Protein AF-A0A3S0BJM4-F1 (afdb_monomer_lite)

Sequence (275 aa):
MPDLSSIPVPQYAPNQPYHWEYDNLPLKALADRDEVINGEVDNQTKILVDAAGTQGTLANRLNQSIDEDGNLKSSSIDESLHNIAEHEDGTKNLTLDELEYYNDTLGYTVSNPVSFVRMIEEERSKLALISDEATNLKIQVNIPSQIVLFENETIELVDSDSIAWEVSAPNMVSAVLKVSTDFAHRHYYDLEPVTSDNENYTVNSLATPFIEGSLRVYINGIRISEEYSVYYPSNPISTWSLNKFTPDHENGAFVLDAALSEDDIIRIDFDVSLT

Secondary structure (DSSP, 8-state):
---GGGSPPP---TTSSS-HHHHTHHHHHHHHHHHHHHHHHHHHHHHHHHHT-TT-SHHHHHHHHB-TTSSBPHHHH------GGG----EEPPPHHHHHHIIIII----PSSEE-----HHHHHHHHHHHHHTT----EEEETTEEEE-SS--------SSEEEEEEETTEEEEEESS-GGG-EEEEEEE--EESSSSEEESSTT-----TT--EEEETTEEPPSSS-EEEEPSSTT-EEEE-EEEETTTTEEEESSPPPTT--EEEEEEEE--

Foldseek 3Di:
DPQPVVPDQDFDDPPDPDPRVVVCPVSVVVVVVSVVVVVVVVVVVVVVVVVCPPQHDPVSVCPCQADPVGHGDCVNVDPPPVPLVVQQVDWAFDDPVVQCCCCPVVVDRADPRGGDRDDDPVRVVVVVVCVVVVPFDWDWDDDPPDIDTDGPDDDDDDADPFWDWDDPDPPDIDTDTPDDLQVPKDKDWFQAWDDDFQFKTASHPQSAAFDPPFKWKAKQNRTAEQPAWDWDQAPVRPDIDTWHKHDDRVRRIIGIPDGHDPRIGMTMMTIHRPD

pLDDT: mean 82.09, std 14.17, range [44.81, 98.62]

Structure (mmCIF, N/CA/C/O backbone):
data_AF-A0A3S0BJM4-F1
#
_entry.id   AF-A0A3S0BJM4-F1
#
loop_
_atom_site.group_PDB
_atom_site.id
_atom_site.type_symbol
_atom_site.label_atom_id
_atom_site.label_alt_id
_atom_site.label_comp_id
_atom_site.label_asym_id
_atom_site.label_entity_id
_atom_site.label_seq_id
_atom_site.pdbx_PDB_ins_code
_atom_site.Cartn_x
_atom_site.Cartn_y
_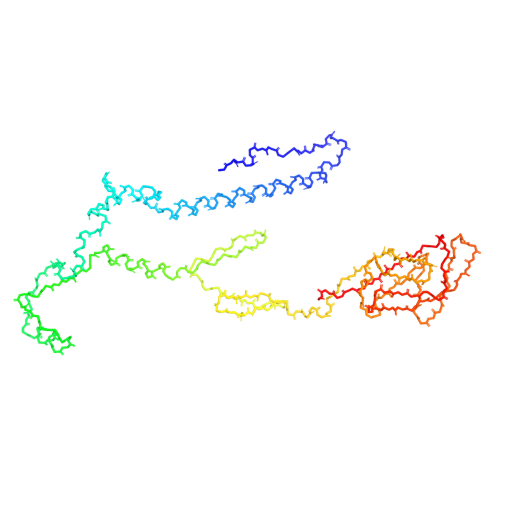atom_site.Cartn_z
_atom_site.occupancy
_atom_site.B_iso_or_equiv
_atom_site.auth_seq_id
_atom_site.auth_comp_id
_atom_site.auth_asym_id
_atom_site.auth_atom_id
_atom_site.pdbx_PDB_model_num
ATOM 1 N N . MET A 1 1 ? 4.869 17.139 30.058 1.00 56.75 1 MET A N 1
ATOM 2 C CA . MET A 1 1 ? 5.966 17.011 29.070 1.00 56.75 1 MET A CA 1
ATOM 3 C C . MET A 1 1 ? 6.454 18.407 28.691 1.00 56.75 1 MET A C 1
ATOM 5 O O . MET A 1 1 ? 5.769 19.358 29.056 1.00 56.75 1 MET A O 1
ATOM 9 N N . PRO A 1 2 ? 7.613 18.567 28.031 1.00 66.06 2 PRO A N 1
ATOM 10 C CA . PRO A 1 2 ? 7.973 19.836 27.408 1.00 66.06 2 PRO A CA 1
ATOM 11 C C . PRO A 1 2 ? 6.989 20.127 26.272 1.00 66.06 2 PRO A C 1
ATOM 13 O O . PRO A 1 2 ? 6.746 19.250 25.449 1.00 66.06 2 PRO A O 1
ATOM 16 N N . ASP A 1 3 ? 6.434 21.332 26.240 1.00 75.69 3 ASP A N 1
ATOM 17 C CA . ASP A 1 3 ? 5.621 21.805 25.123 1.00 75.69 3 ASP A CA 1
ATOM 18 C C . ASP A 1 3 ? 6.525 21.991 23.898 1.00 75.69 3 ASP A C 1
ATOM 20 O O . ASP A 1 3 ? 7.325 22.929 23.847 1.00 75.69 3 ASP A O 1
ATOM 24 N N . LEU A 1 4 ? 6.437 21.083 22.923 1.00 74.00 4 LEU A N 1
ATOM 25 C CA . LEU A 1 4 ? 7.272 21.160 21.723 1.00 74.00 4 LEU A CA 1
ATOM 26 C C . LEU A 1 4 ? 6.909 22.368 20.848 1.00 74.00 4 LEU A C 1
ATOM 28 O O . LEU A 1 4 ? 7.778 22.873 20.142 1.00 74.00 4 LEU A O 1
ATOM 32 N N . SER A 1 5 ? 5.684 22.902 20.962 1.00 78.69 5 SER A N 1
ATOM 33 C CA . SER A 1 5 ? 5.268 24.111 20.236 1.00 78.69 5 SER A CA 1
ATOM 34 C C . SER A 1 5 ? 5.973 25.378 20.738 1.00 78.69 5 SER A C 1
ATOM 36 O O . SER A 1 5 ? 6.083 26.368 20.013 1.00 78.69 5 SER A O 1
ATOM 38 N N . SER A 1 6 ? 6.538 25.330 21.951 1.00 80.00 6 SER A N 1
ATOM 39 C CA . SER A 1 6 ? 7.354 26.416 22.506 1.00 80.00 6 SER A CA 1
ATOM 40 C C . SER A 1 6 ? 8.713 26.580 21.811 1.00 80.00 6 SER A C 1
ATOM 42 O O . SER A 1 6 ? 9.375 27.607 21.991 1.00 80.00 6 SER A O 1
ATOM 44 N N . ILE A 1 7 ? 9.136 25.596 21.009 1.00 78.31 7 ILE A N 1
ATOM 45 C CA . ILE A 1 7 ? 10.366 25.644 20.219 1.00 78.31 7 ILE A CA 1
ATOM 46 C C . ILE A 1 7 ? 9.979 25.984 18.771 1.00 78.31 7 ILE A C 1
ATOM 48 O O . ILE A 1 7 ? 9.524 25.109 18.038 1.00 78.31 7 ILE A O 1
ATOM 52 N N . PRO A 1 8 ? 10.146 27.241 18.320 1.00 80.69 8 PRO A N 1
ATOM 53 C CA . PRO A 1 8 ? 9.716 27.629 16.984 1.00 80.69 8 PRO A CA 1
ATOM 54 C C . PRO A 1 8 ? 10.550 26.921 15.912 1.00 80.69 8 PRO A C 1
ATOM 56 O O . PRO A 1 8 ? 11.783 26.977 15.933 1.00 80.69 8 PRO A O 1
ATOM 59 N N . VAL A 1 9 ? 9.878 26.305 14.936 1.00 85.50 9 VAL A N 1
ATOM 60 C CA . VAL A 1 9 ? 10.536 25.738 13.753 1.00 85.50 9 VAL A CA 1
ATOM 61 C C . VAL A 1 9 ? 11.056 26.891 12.882 1.00 85.50 9 VAL A C 1
ATOM 63 O O . VAL A 1 9 ? 10.260 27.737 12.462 1.00 85.50 9 VAL A O 1
ATOM 66 N N . PRO A 1 10 ? 12.370 26.972 12.597 1.00 84.31 10 PRO A N 1
ATOM 67 C CA . PRO A 1 10 ? 12.916 28.023 11.747 1.00 84.31 10 PRO A CA 1
ATOM 68 C C . PRO A 1 10 ? 12.307 27.929 10.348 1.00 84.31 10 PRO A C 1
ATOM 70 O O . PRO A 1 10 ? 12.391 26.874 9.730 1.00 84.31 10 PRO A O 1
ATOM 73 N N . GLN A 1 11 ? 11.723 29.018 9.847 1.00 88.31 11 GLN A N 1
ATOM 74 C CA . GLN A 1 11 ? 11.169 29.082 8.494 1.00 88.31 11 GLN A CA 1
ATOM 75 C C . GLN A 1 11 ? 11.946 30.063 7.625 1.00 88.31 11 GLN A C 1
ATOM 77 O O . GLN A 1 11 ? 12.411 31.109 8.088 1.00 88.31 11 GLN A O 1
ATOM 82 N N . TYR A 1 12 ? 12.049 29.732 6.342 1.00 90.31 12 TYR A N 1
ATOM 83 C CA . TYR A 1 12 ? 12.577 30.639 5.344 1.00 90.31 12 TYR A CA 1
ATOM 84 C C . TYR A 1 12 ? 11.597 31.788 5.069 1.00 90.31 12 TYR A C 1
ATOM 86 O O . TYR A 1 12 ? 10.382 31.588 5.032 1.00 90.31 12 TYR A O 1
ATOM 94 N N . ALA A 1 13 ? 12.132 32.989 4.865 1.00 89.50 13 ALA A N 1
ATOM 95 C CA . ALA A 1 13 ? 11.391 34.217 4.605 1.00 89.50 13 ALA A CA 1
ATOM 96 C C . ALA A 1 13 ? 11.415 34.592 3.109 1.00 89.50 13 ALA A C 1
ATOM 98 O O . ALA A 1 13 ? 12.366 34.240 2.408 1.00 89.50 13 ALA A O 1
ATOM 99 N N . PRO A 1 14 ? 10.440 35.382 2.613 1.00 89.06 14 PRO A N 1
ATOM 100 C CA . PRO A 1 14 ? 10.336 35.711 1.187 1.00 89.06 14 PRO A CA 1
ATOM 101 C C . PRO A 1 14 ? 11.538 36.446 0.577 1.00 89.06 14 PRO A C 1
ATOM 103 O O . PRO A 1 14 ? 11.689 36.476 -0.638 1.00 89.06 14 PRO A O 1
ATOM 106 N N . ASN A 1 15 ? 12.377 37.074 1.403 1.00 87.44 15 ASN A N 1
ATOM 107 C CA . ASN A 1 15 ? 13.562 37.821 0.977 1.00 87.44 15 ASN A CA 1
ATOM 108 C C . ASN A 1 15 ? 14.855 36.985 0.967 1.00 87.44 15 ASN A C 1
ATOM 110 O O . ASN A 1 15 ? 15.933 37.537 0.740 1.00 87.44 15 ASN A O 1
ATOM 114 N N . GLN A 1 16 ? 14.777 35.687 1.256 1.00 85.56 16 GLN A N 1
ATOM 115 C CA . GLN A 1 16 ? 15.924 34.784 1.234 1.00 85.56 16 GLN A CA 1
ATOM 116 C C . GLN A 1 16 ? 16.153 34.215 -0.180 1.00 85.56 16 GLN A C 1
ATOM 118 O O . GLN A 1 16 ? 15.226 34.181 -0.983 1.00 85.56 16 GLN A O 1
ATOM 123 N N . PRO A 1 17 ? 17.390 33.799 -0.522 1.00 73.44 17 PRO A N 1
ATOM 124 C CA . PRO A 1 17 ? 17.761 33.420 -1.894 1.00 73.44 17 PRO A CA 1
ATOM 125 C C . PRO A 1 17 ? 17.145 32.097 -2.383 1.00 73.44 17 PRO A C 1
ATOM 127 O O . PRO A 1 17 ? 17.250 31.783 -3.566 1.00 73.44 17 PRO A O 1
ATOM 130 N N . TYR A 1 18 ? 16.536 31.329 -1.481 1.00 78.81 18 TYR A N 1
ATOM 131 C CA . TYR A 1 18 ? 15.873 30.053 -1.744 1.00 78.81 18 TYR A CA 1
ATOM 132 C C . TYR A 1 18 ? 14.350 30.246 -1.876 1.00 78.81 18 TYR A C 1
ATOM 134 O O . TYR A 1 18 ? 13.807 31.259 -1.426 1.00 78.81 18 TYR A O 1
ATOM 142 N N . HIS A 1 19 ? 13.643 29.301 -2.503 1.00 85.50 19 HIS A N 1
ATOM 143 C CA . HIS A 1 19 ? 12.200 29.411 -2.711 1.00 85.50 19 HIS A CA 1
ATOM 144 C C . HIS A 1 19 ? 11.444 29.050 -1.426 1.00 85.50 19 HIS A C 1
ATOM 146 O O . HIS A 1 19 ? 10.978 27.925 -1.238 1.00 85.50 19 HIS A O 1
ATOM 152 N N . TRP A 1 20 ? 11.264 30.057 -0.570 1.00 84.00 20 TRP A N 1
ATOM 153 C CA . TRP A 1 20 ? 10.732 29.937 0.790 1.00 84.00 20 TRP A CA 1
ATOM 154 C C . TRP A 1 20 ? 9.478 29.054 0.936 1.00 84.00 20 TRP A C 1
ATOM 156 O O . TRP A 1 20 ? 9.344 28.386 1.950 1.00 84.00 20 TRP A O 1
ATOM 166 N N . GLU A 1 21 ? 8.559 28.993 -0.034 1.00 81.25 21 GLU A N 1
ATOM 167 C CA . GLU A 1 21 ? 7.391 28.099 0.066 1.00 81.25 21 GLU A CA 1
ATOM 168 C C . GLU A 1 21 ? 7.745 26.609 -0.035 1.00 81.25 21 GLU A C 1
ATOM 170 O O . GLU A 1 21 ? 7.321 25.836 0.826 1.00 81.25 21 GLU A O 1
ATOM 175 N N . TYR A 1 22 ? 8.517 26.213 -1.054 1.00 81.94 22 TYR A N 1
ATOM 176 C CA . TYR A 1 22 ? 8.892 24.817 -1.300 1.00 81.94 22 TYR A CA 1
ATOM 177 C C . TYR A 1 22 ? 9.901 24.333 -0.268 1.00 81.94 22 TYR A C 1
ATOM 179 O O . TYR A 1 22 ? 9.755 23.243 0.280 1.00 81.94 22 TYR A O 1
ATOM 187 N N . ASP A 1 23 ? 10.875 25.178 0.059 1.00 79.50 23 ASP A N 1
ATOM 188 C CA . ASP A 1 23 ? 11.929 24.827 1.006 1.00 79.50 23 ASP A CA 1
ATOM 189 C C . ASP A 1 23 ? 11.400 24.732 2.446 1.00 79.50 23 ASP A C 1
ATOM 191 O O . ASP A 1 23 ? 11.966 24.020 3.274 1.00 79.50 23 ASP A O 1
ATOM 195 N N . ASN A 1 24 ? 10.268 25.383 2.746 1.00 89.44 24 ASN A N 1
ATOM 196 C CA . ASN A 1 24 ? 9.568 25.226 4.020 1.00 89.44 24 ASN A CA 1
ATOM 197 C C . ASN A 1 24 ? 8.636 24.007 4.075 1.00 89.44 24 ASN A C 1
ATOM 199 O O . ASN A 1 24 ? 8.128 23.729 5.158 1.00 89.44 24 ASN A O 1
ATOM 203 N N . LEU A 1 25 ? 8.377 23.272 2.985 1.00 81.75 25 LEU A N 1
ATOM 204 C CA . LEU A 1 25 ? 7.465 22.114 3.031 1.00 81.75 25 LEU A CA 1
ATOM 205 C C . LEU A 1 25 ? 7.893 21.058 4.068 1.00 81.75 25 LEU A C 1
ATOM 207 O O . LEU A 1 25 ? 7.050 20.673 4.880 1.00 81.75 25 LEU A O 1
ATOM 211 N N . PRO A 1 26 ? 9.175 20.635 4.139 1.00 85.00 26 PRO A N 1
ATOM 212 C CA . PRO A 1 26 ? 9.612 19.694 5.172 1.00 85.00 26 PRO A CA 1
ATOM 213 C C . PRO A 1 26 ? 9.493 20.272 6.588 1.00 85.00 26 PRO A C 1
ATOM 215 O O . PRO A 1 26 ? 9.183 19.551 7.531 1.00 85.00 26 PRO A O 1
ATOM 218 N N . LEU A 1 27 ? 9.716 21.580 6.743 1.00 88.06 27 LEU A N 1
ATOM 219 C CA . LEU A 1 27 ? 9.658 22.278 8.029 1.00 88.06 27 LEU A CA 1
ATOM 220 C C . LEU A 1 27 ? 8.216 22.427 8.531 1.00 88.06 27 LEU A C 1
ATOM 222 O O . LEU A 1 27 ? 7.958 22.259 9.719 1.00 88.06 27 LEU A O 1
ATOM 226 N N . LYS A 1 28 ? 7.266 22.678 7.625 1.00 86.81 28 LYS A N 1
ATOM 227 C CA . LYS A 1 28 ? 5.829 22.667 7.923 1.00 86.81 28 LYS A CA 1
ATOM 228 C C . LYS A 1 28 ? 5.365 21.274 8.337 1.00 86.81 28 LYS A C 1
ATOM 230 O O . LYS A 1 28 ? 4.726 21.148 9.368 1.00 86.81 28 LYS A O 1
ATOM 235 N N . ALA A 1 29 ? 5.798 20.231 7.627 1.00 83.00 29 ALA A N 1
ATOM 236 C CA . ALA A 1 29 ? 5.476 18.853 7.999 1.00 83.00 29 ALA A CA 1
ATOM 237 C C . ALA A 1 29 ? 5.988 18.473 9.404 1.00 83.00 29 ALA A C 1
ATOM 239 O O . ALA A 1 29 ? 5.342 17.702 10.111 1.00 83.00 29 ALA A O 1
ATOM 240 N N . LEU A 1 30 ? 7.137 19.013 9.830 1.00 85.00 30 LEU A N 1
ATOM 241 C CA . LEU A 1 30 ? 7.623 18.841 11.203 1.00 85.00 30 LEU A CA 1
ATOM 242 C C . LEU A 1 30 ? 6.752 19.583 12.223 1.00 85.00 30 LEU A C 1
ATOM 244 O O . LEU A 1 30 ? 6.428 19.000 13.252 1.00 85.00 30 LEU A O 1
ATOM 248 N N . ALA A 1 31 ? 6.344 20.820 11.926 1.00 87.25 31 ALA A N 1
ATOM 249 C CA . ALA A 1 31 ? 5.449 21.584 12.794 1.00 87.25 31 ALA A CA 1
ATOM 250 C C . ALA A 1 31 ? 4.091 20.880 12.978 1.00 87.25 31 ALA A C 1
ATOM 252 O O . ALA A 1 31 ? 3.643 20.712 14.110 1.00 87.25 31 ALA A O 1
ATOM 253 N N . ASP A 1 32 ? 3.497 20.388 11.887 1.00 84.00 32 ASP A N 1
ATOM 254 C CA . ASP A 1 32 ? 2.228 19.650 11.918 1.00 84.00 32 ASP A CA 1
ATOM 255 C C . ASP A 1 32 ? 2.358 18.357 12.744 1.00 84.00 32 ASP A C 1
ATOM 257 O O . ASP A 1 32 ? 1.485 18.007 13.539 1.00 84.00 32 ASP A O 1
ATOM 261 N N . ARG A 1 33 ? 3.485 17.643 12.608 1.00 84.69 33 ARG A N 1
ATOM 262 C CA . ARG A 1 33 ? 3.766 16.440 13.405 1.00 84.69 33 ARG A CA 1
ATOM 263 C C . ARG A 1 33 ? 3.861 16.757 14.897 1.00 84.69 33 ARG A C 1
ATOM 265 O O . ARG A 1 33 ? 3.363 15.982 15.713 1.00 84.69 33 ARG A O 1
ATOM 272 N N . ASP A 1 34 ? 4.521 17.851 15.258 1.00 86.69 34 ASP A N 1
ATOM 273 C CA . ASP A 1 34 ? 4.697 18.232 16.657 1.00 86.69 34 ASP A CA 1
ATOM 274 C C . ASP A 1 34 ? 3.352 18.639 17.298 1.00 86.69 34 ASP A C 1
ATOM 276 O O . ASP A 1 34 ? 3.115 18.314 18.462 1.00 86.69 34 ASP A O 1
ATOM 280 N N . GLU A 1 35 ? 2.428 19.241 16.536 1.00 87.19 35 GLU A N 1
ATOM 281 C CA . GLU A 1 35 ? 1.046 19.501 16.977 1.00 87.19 35 GLU A CA 1
ATOM 282 C C . GLU A 1 35 ? 0.289 18.201 17.291 1.00 87.19 35 GLU A C 1
ATOM 284 O O . GLU A 1 35 ? -0.289 18.068 18.372 1.00 87.19 35 GLU A O 1
ATOM 289 N N . VAL A 1 36 ? 0.361 17.207 16.398 1.00 83.50 36 VAL A N 1
ATOM 290 C CA . VAL A 1 36 ? -0.265 15.889 16.610 1.00 83.50 36 VAL A CA 1
ATOM 291 C C . VAL A 1 36 ? 0.307 15.195 17.848 1.00 83.50 36 VAL A C 1
ATOM 293 O O . VAL A 1 36 ? -0.445 14.655 18.658 1.00 83.50 36 VAL A O 1
ATOM 296 N N . ILE A 1 37 ? 1.632 15.228 18.028 1.00 84.56 37 ILE A N 1
ATOM 297 C CA . ILE A 1 37 ? 2.290 14.617 19.192 1.00 84.56 37 ILE A CA 1
ATOM 298 C C . ILE A 1 37 ? 1.825 15.282 20.490 1.00 84.56 37 ILE A C 1
ATOM 300 O O . ILE A 1 37 ? 1.476 14.577 21.437 1.00 84.56 37 ILE A O 1
ATOM 304 N N . ASN A 1 38 ? 1.803 16.617 20.544 1.00 86.31 38 ASN A N 1
ATOM 305 C CA . ASN A 1 38 ? 1.351 17.333 21.736 1.00 86.31 38 ASN A CA 1
ATOM 306 C C . ASN A 1 38 ? -0.120 17.013 22.049 1.00 86.31 38 ASN A C 1
ATOM 308 O O . ASN A 1 38 ? -0.439 16.707 23.196 1.00 86.31 38 ASN A O 1
ATOM 312 N N . GLY A 1 39 ? -0.990 16.983 21.033 1.00 87.00 39 GLY A N 1
ATOM 313 C CA . GLY A 1 39 ? -2.402 16.633 21.201 1.00 87.00 39 GLY A CA 1
ATOM 314 C C . GLY A 1 39 ? -2.617 15.221 21.757 1.00 87.00 39 GLY A C 1
ATOM 315 O O . GLY A 1 39 ? -3.406 15.030 22.683 1.00 87.00 39 GLY A O 1
ATOM 316 N N . GLU A 1 40 ? -1.879 14.228 21.254 1.00 85.31 40 GLU A N 1
ATOM 317 C CA . GLU A 1 40 ? -1.959 12.853 21.765 1.00 85.31 40 GLU A CA 1
ATOM 318 C C . GLU A 1 40 ? -1.433 12.725 23.198 1.00 85.31 40 GLU A C 1
ATOM 320 O O . GLU A 1 40 ? -2.020 12.022 24.022 1.00 85.31 40 GLU A O 1
ATOM 325 N N . VAL A 1 41 ? -0.355 13.432 23.538 1.00 86.94 41 VAL A N 1
ATOM 326 C CA . VAL A 1 41 ? 0.186 13.440 24.904 1.00 86.94 41 VAL A CA 1
ATOM 327 C C . VAL A 1 41 ? -0.785 14.097 25.885 1.00 86.94 41 VAL A C 1
ATOM 329 O O . VAL A 1 41 ? -0.959 13.594 26.999 1.00 86.94 41 VAL A O 1
ATOM 332 N N . ASP A 1 42 ? -1.440 15.187 25.494 1.00 87.12 42 ASP A N 1
ATOM 333 C CA . ASP A 1 42 ? -2.451 15.849 26.320 1.00 87.12 42 ASP A CA 1
ATOM 334 C C . ASP A 1 42 ? -3.672 14.946 26.529 1.00 87.12 42 ASP A C 1
ATOM 336 O O . ASP A 1 42 ? -4.151 14.799 27.659 1.00 87.12 42 ASP A O 1
ATOM 340 N N . ASN A 1 43 ? -4.114 14.250 25.479 1.00 83.38 43 ASN A N 1
ATOM 341 C CA . ASN A 1 43 ? -5.171 13.245 25.574 1.00 83.38 43 ASN A CA 1
ATOM 342 C C . ASN A 1 43 ? -4.786 12.104 26.522 1.00 83.38 43 ASN A C 1
ATOM 344 O O . ASN A 1 43 ? -5.559 11.761 27.417 1.00 83.38 43 ASN A O 1
ATOM 348 N N . GLN A 1 44 ? -3.581 11.545 26.389 1.00 85.06 44 GLN A N 1
ATOM 349 C CA . GLN A 1 44 ? -3.083 10.508 27.296 1.00 85.06 44 GLN A CA 1
ATOM 350 C C . GLN A 1 44 ? -2.978 11.013 28.735 1.00 85.06 44 GLN A C 1
ATOM 352 O O . GLN A 1 44 ? -3.349 10.302 29.665 1.00 85.06 44 GLN A O 1
ATOM 357 N N . THR A 1 45 ? -2.524 12.250 28.932 1.00 86.62 45 THR A N 1
ATOM 358 C CA . THR A 1 45 ? -2.459 12.876 30.256 1.00 86.62 45 THR A CA 1
ATOM 359 C C . THR A 1 45 ? -3.849 12.971 30.869 1.00 86.62 45 THR A C 1
ATOM 361 O O . THR A 1 45 ? -4.032 12.584 32.021 1.00 86.62 45 THR A O 1
ATOM 364 N N . LYS A 1 46 ? -4.843 13.418 30.098 1.00 83.69 46 LYS A N 1
ATOM 365 C CA . LYS A 1 46 ? -6.233 13.484 30.546 1.00 83.69 46 LYS A CA 1
ATOM 366 C C . LYS A 1 46 ? -6.783 12.101 30.890 1.00 83.69 46 LYS A C 1
ATOM 368 O O . LYS A 1 46 ? -7.320 11.934 31.975 1.00 83.69 46 LYS A O 1
ATOM 373 N N . ILE A 1 47 ? -6.573 11.102 30.031 1.00 78.62 47 ILE A N 1
ATOM 374 C CA . ILE A 1 47 ? -6.989 9.715 30.292 1.00 78.62 47 ILE A CA 1
ATOM 375 C C . ILE A 1 47 ? -6.358 9.194 31.586 1.00 78.62 47 ILE A C 1
ATOM 377 O O . ILE A 1 47 ? -7.046 8.576 32.390 1.00 78.62 47 ILE A O 1
ATOM 381 N N . LEU A 1 48 ? -5.069 9.452 31.819 1.00 81.06 48 LEU A N 1
ATOM 382 C CA . LEU A 1 48 ? -4.382 9.025 33.040 1.00 81.06 48 LEU A CA 1
ATOM 383 C C . LEU A 1 48 ? -4.900 9.751 34.290 1.00 81.06 48 LEU A C 1
ATOM 385 O O . LEU A 1 48 ? -5.010 9.130 35.347 1.00 81.06 48 LEU A O 1
ATOM 389 N N . VAL A 1 49 ? -5.227 11.041 34.181 1.00 79.25 49 VAL A N 1
ATOM 390 C CA . VAL A 1 49 ? -5.838 11.823 35.268 1.00 79.25 49 VAL A CA 1
ATOM 391 C C . VAL A 1 49 ? -7.248 11.316 35.574 1.00 79.25 49 VAL A C 1
ATOM 393 O O . VAL A 1 49 ? -7.560 11.069 36.736 1.00 79.25 49 VAL A O 1
ATOM 396 N N . ASP A 1 50 ? -8.066 11.092 34.549 1.00 74.50 50 ASP A N 1
ATOM 397 C CA . ASP A 1 50 ? -9.433 10.590 34.689 1.00 74.50 50 ASP A CA 1
ATOM 398 C C . ASP A 1 50 ? -9.434 9.152 35.245 1.00 74.50 50 ASP A C 1
ATOM 400 O O . ASP A 1 50 ? -10.203 8.826 36.151 1.00 74.50 50 ASP A O 1
ATOM 404 N N . ALA A 1 51 ? -8.509 8.300 34.785 1.00 70.00 51 ALA A N 1
ATOM 405 C CA . ALA A 1 51 ? -8.351 6.923 35.256 1.00 70.00 51 ALA A CA 1
ATOM 406 C C . ALA A 1 51 ? -7.848 6.817 36.707 1.00 70.00 51 ALA A C 1
ATOM 408 O O . ALA A 1 51 ? -8.068 5.795 37.359 1.00 70.00 51 ALA A O 1
ATOM 409 N N . ALA A 1 52 ? -7.193 7.851 37.244 1.00 63.94 52 ALA A N 1
ATOM 410 C CA . ALA A 1 52 ? -6.821 7.891 38.659 1.00 63.94 52 ALA A CA 1
ATOM 411 C C . ALA A 1 52 ? -8.048 8.039 39.588 1.00 63.94 52 ALA A C 1
ATOM 413 O O . ALA A 1 52 ? -7.963 7.726 40.781 1.00 63.94 52 ALA A O 1
ATOM 414 N N . GLY A 1 53 ? -9.194 8.477 39.050 1.00 64.50 53 GLY A N 1
ATOM 415 C CA . GLY A 1 53 ? -10.420 8.725 39.804 1.00 64.50 53 GLY A CA 1
ATOM 416 C C . GLY A 1 53 ? -10.248 9.784 40.903 1.00 64.50 53 GLY A C 1
ATOM 417 O O . GLY A 1 53 ? -9.237 10.479 40.998 1.00 64.50 53 GLY A O 1
ATOM 418 N N . THR A 1 54 ? -11.227 9.895 41.804 1.00 62.69 54 THR A N 1
ATOM 419 C CA . THR A 1 54 ? -11.171 10.820 42.960 1.00 62.69 54 THR A CA 1
ATOM 420 C C . THR A 1 54 ? -10.184 10.385 44.050 1.00 62.69 54 THR A C 1
ATOM 422 O O . THR A 1 54 ? -9.884 11.149 44.965 1.00 62.69 54 THR A O 1
ATOM 425 N N . GLN A 1 55 ? -9.674 9.156 43.956 1.00 58.41 55 GLN A N 1
ATOM 426 C CA . GLN A 1 55 ? -8.795 8.524 44.941 1.00 58.41 55 GLN A CA 1
ATOM 427 C C . GLN A 1 55 ? -7.300 8.841 44.698 1.00 58.41 55 GLN A C 1
ATOM 429 O O . GLN A 1 55 ? -6.466 8.607 45.575 1.00 58.41 55 GLN A O 1
ATOM 434 N N . GLY A 1 56 ? -6.947 9.429 43.547 1.00 68.75 56 GLY A N 1
ATOM 435 C CA . GLY A 1 56 ? -5.607 9.948 43.259 1.00 68.75 56 GLY A CA 1
ATOM 436 C C . GLY A 1 56 ? -4.540 8.870 43.013 1.00 68.75 56 GLY A C 1
ATOM 437 O O . GLY A 1 56 ? -4.803 7.816 42.440 1.00 68.75 56 GLY A O 1
ATOM 438 N N . THR A 1 57 ? -3.289 9.145 43.402 1.00 69.50 57 THR A N 1
ATOM 439 C CA . THR A 1 57 ? -2.142 8.257 43.133 1.00 69.50 57 THR A CA 1
ATOM 440 C C . THR A 1 57 ? -2.227 6.937 43.910 1.00 69.50 57 THR A C 1
ATOM 442 O O . THR A 1 57 ? -2.809 6.872 44.993 1.00 69.50 57 THR A O 1
ATOM 445 N N . LEU A 1 58 ? -1.571 5.878 43.412 1.00 68.31 58 LEU A N 1
ATOM 446 C CA . LEU A 1 58 ? -1.458 4.600 44.135 1.00 68.31 58 LEU A CA 1
ATOM 447 C C . LEU A 1 58 ? -0.878 4.787 45.546 1.00 68.31 58 LEU A C 1
ATOM 449 O O . LEU A 1 58 ? -1.336 4.139 46.477 1.00 68.31 58 LEU A O 1
ATOM 453 N N . ALA A 1 59 ? 0.078 5.703 45.719 1.00 72.06 59 ALA A N 1
ATOM 454 C CA . ALA A 1 59 ? 0.641 6.031 47.026 1.00 72.06 59 ALA A CA 1
ATOM 455 C C . ALA A 1 59 ? -0.400 6.651 47.972 1.00 72.06 59 ALA A C 1
ATOM 457 O O . ALA A 1 59 ? -0.436 6.299 49.146 1.00 72.06 59 ALA A O 1
ATOM 458 N N . ASN A 1 60 ? -1.286 7.519 47.471 1.00 71.38 60 ASN A N 1
ATOM 459 C CA . ASN A 1 60 ? -2.384 8.064 48.272 1.00 71.38 60 ASN A CA 1
ATOM 460 C C . ASN A 1 60 ? -3.389 6.975 48.650 1.00 71.38 60 ASN A C 1
ATOM 462 O O . ASN A 1 60 ? -3.768 6.885 49.815 1.00 71.38 60 ASN A O 1
ATOM 466 N N . ARG A 1 61 ? -3.753 6.104 47.703 1.00 70.31 61 ARG A N 1
ATOM 467 C CA . ARG A 1 61 ? -4.622 4.944 47.959 1.00 70.31 61 ARG A CA 1
ATOM 468 C C . ARG A 1 61 ? -4.014 4.004 48.997 1.00 70.31 61 ARG A C 1
ATOM 470 O O . ARG A 1 61 ? -4.709 3.549 49.900 1.00 70.31 61 ARG A O 1
ATOM 477 N N . LEU A 1 62 ? -2.709 3.760 48.910 1.00 73.56 62 LEU A N 1
ATOM 478 C CA . LEU A 1 62 ? -1.978 2.915 49.848 1.00 73.56 62 LEU A CA 1
ATOM 479 C C . LEU A 1 62 ? -1.884 3.567 51.235 1.00 73.56 62 LEU A C 1
ATOM 481 O O . LEU A 1 62 ? -2.195 2.914 52.220 1.00 73.56 62 LEU A O 1
ATOM 485 N N . ASN A 1 63 ? -1.581 4.865 51.324 1.00 74.88 63 ASN A N 1
ATOM 486 C CA . ASN A 1 63 ? -1.559 5.615 52.590 1.00 74.88 63 ASN A CA 1
ATOM 487 C C . ASN A 1 63 ? -2.946 5.743 53.242 1.00 74.88 63 ASN A C 1
ATOM 489 O O . ASN A 1 63 ? -3.070 5.868 54.463 1.00 74.88 63 ASN A O 1
ATOM 493 N N . GLN A 1 64 ? -4.013 5.736 52.444 1.00 71.62 64 GLN A N 1
ATOM 494 C CA . GLN A 1 64 ? -5.382 5.646 52.949 1.00 71.62 64 GLN A CA 1
ATOM 495 C C . GLN A 1 64 ? -5.723 4.228 53.415 1.00 71.62 64 GLN A C 1
ATOM 497 O O . GLN A 1 64 ? -6.544 4.070 54.314 1.00 71.62 64 GLN A O 1
ATOM 502 N N . SER A 1 65 ? -5.068 3.212 52.857 1.00 73.62 65 SER A N 1
ATOM 503 C CA . SER A 1 65 ? -5.347 1.808 53.150 1.00 73.62 65 SER A CA 1
ATOM 504 C C . SER A 1 65 ? -4.451 1.207 54.224 1.00 73.62 65 SER A C 1
ATOM 506 O O . SER A 1 65 ? -4.846 0.193 54.771 1.00 73.62 65 SER A O 1
ATOM 508 N N . ILE A 1 66 ? -3.294 1.798 54.542 1.00 81.38 66 ILE A N 1
ATOM 509 C CA . ILE A 1 66 ? -2.269 1.228 55.433 1.00 81.38 66 ILE A CA 1
ATOM 510 C C . ILE A 1 66 ? -1.975 2.170 56.614 1.00 81.38 66 ILE A C 1
ATOM 512 O O . ILE A 1 66 ? -1.884 3.385 56.429 1.00 81.38 66 ILE A O 1
ATOM 516 N N . ASP A 1 67 ? -1.892 1.630 57.830 1.00 80.12 67 ASP A N 1
ATOM 517 C CA . ASP A 1 67 ? -1.515 2.350 59.051 1.00 80.12 67 ASP A CA 1
ATOM 518 C C . ASP A 1 67 ? 0.009 2.546 59.187 1.00 80.12 67 ASP A C 1
ATOM 520 O O . ASP A 1 67 ? 0.798 2.112 58.349 1.00 80.12 67 ASP A O 1
ATOM 524 N N . GLU A 1 68 ? 0.441 3.256 60.232 1.00 81.94 68 GLU A N 1
ATOM 525 C CA . GLU A 1 68 ? 1.865 3.552 60.468 1.00 81.94 68 GLU A CA 1
ATOM 526 C C . GLU A 1 68 ? 2.710 2.290 60.728 1.00 81.94 68 GLU A C 1
ATOM 528 O O . GLU A 1 68 ? 3.924 2.317 60.523 1.00 81.94 68 GLU A O 1
ATOM 533 N N . ASP A 1 69 ? 2.071 1.178 61.105 1.00 83.69 69 ASP A N 1
ATOM 534 C CA . ASP A 1 69 ? 2.705 -0.111 61.386 1.00 83.69 69 ASP A CA 1
ATOM 535 C C . ASP A 1 69 ? 2.736 -1.041 60.155 1.00 83.69 69 ASP A C 1
ATOM 537 O O . ASP A 1 69 ? 3.247 -2.163 60.226 1.00 83.69 69 ASP A O 1
ATOM 541 N N . GLY A 1 70 ? 2.229 -0.583 59.004 1.00 76.44 70 GLY A N 1
ATOM 542 C CA . GLY A 1 70 ? 2.234 -1.336 57.751 1.00 76.44 70 GLY A CA 1
ATOM 543 C C . GLY A 1 70 ? 1.085 -2.338 57.605 1.00 76.44 70 GLY A C 1
ATOM 544 O O . GLY A 1 70 ? 1.085 -3.117 56.649 1.00 76.44 70 GLY A O 1
ATOM 545 N N . ASN A 1 71 ? 0.099 -2.322 58.505 1.00 79.69 71 ASN A N 1
ATOM 546 C CA . ASN A 1 71 ? -1.112 -3.129 58.385 1.00 79.69 71 ASN A CA 1
ATOM 547 C C . ASN A 1 71 ? -2.179 -2.366 57.604 1.00 79.69 71 ASN A C 1
ATOM 549 O O . ASN A 1 71 ? -2.197 -1.139 57.581 1.00 79.69 71 ASN A O 1
ATOM 553 N N . LEU A 1 72 ? -3.106 -3.079 56.968 1.00 73.31 72 LEU A N 1
ATOM 554 C CA . LEU A 1 72 ? -4.261 -2.422 56.367 1.00 73.31 72 LEU A CA 1
ATOM 555 C C . LEU A 1 72 ? -5.136 -1.800 57.476 1.00 73.31 72 LEU A C 1
ATOM 557 O O . LEU A 1 72 ? -5.499 -2.494 58.425 1.00 73.31 72 LEU A O 1
ATOM 561 N N . LYS A 1 73 ? -5.497 -0.515 57.359 1.00 73.56 73 LYS A N 1
ATOM 562 C CA . LYS A 1 73 ? -6.411 0.158 58.296 1.00 73.56 73 LYS A CA 1
ATOM 563 C C . LYS A 1 73 ? -7.731 -0.610 58.333 1.00 73.56 73 LYS A C 1
ATOM 565 O O . LYS A 1 73 ? -8.294 -0.915 57.283 1.00 73.56 73 LYS A O 1
ATOM 570 N N . SER A 1 74 ? -8.265 -0.864 59.525 1.00 63.12 74 SER A N 1
ATOM 571 C CA . SER A 1 74 ? -9.544 -1.570 59.705 1.00 63.12 74 SER A CA 1
ATOM 572 C C . SER A 1 74 ? -10.714 -0.878 58.994 1.00 63.12 74 SER A C 1
ATOM 574 O O . SER A 1 74 ? -11.561 -1.548 58.419 1.00 63.12 74 SER A O 1
ATOM 576 N N . SER A 1 75 ? -10.705 0.457 58.922 1.00 61.00 75 SER A N 1
ATOM 577 C CA . SER A 1 75 ? -11.668 1.248 58.140 1.00 61.00 75 SER A CA 1
ATOM 578 C C . SER A 1 75 ? -11.573 1.038 56.623 1.00 61.00 75 SER A C 1
ATOM 580 O O . SER A 1 75 ? -12.500 1.389 55.904 1.00 61.00 75 SER A O 1
ATOM 582 N N . SER A 1 76 ? -10.438 0.530 56.131 1.00 53.22 76 SER A N 1
ATOM 583 C CA . SER A 1 76 ? -10.125 0.350 54.705 1.00 53.22 76 SER A CA 1
ATOM 584 C C . SER A 1 76 ? -10.214 -1.113 54.254 1.00 53.22 76 SER A C 1
ATOM 586 O O . SER A 1 76 ? -10.296 -1.373 53.058 1.00 53.22 76 SER A O 1
ATOM 588 N N . ILE A 1 77 ? -10.209 -2.061 55.199 1.00 52.94 77 ILE A N 1
ATOM 589 C CA . ILE A 1 77 ? -10.592 -3.468 54.976 1.00 52.94 77 ILE A CA 1
ATOM 590 C C . ILE A 1 77 ? -12.108 -3.638 54.901 1.00 52.94 77 ILE A C 1
ATOM 592 O O . ILE A 1 77 ? -12.572 -4.681 54.455 1.00 52.94 77 ILE A O 1
ATOM 596 N N . ASP A 1 78 ? -12.857 -2.596 55.250 1.00 47.75 78 ASP A N 1
ATOM 597 C CA . ASP A 1 78 ? -14.272 -2.703 55.521 1.00 47.75 78 ASP A CA 1
ATOM 598 C C . ASP A 1 78 ? -14.466 -3.596 56.753 1.00 47.75 78 ASP A C 1
ATOM 600 O O . ASP A 1 78 ? -14.394 -4.822 56.726 1.00 47.75 78 ASP A O 1
ATOM 604 N N . GLU A 1 79 ? -14.826 -2.944 57.848 1.00 44.81 79 GLU A N 1
ATOM 605 C CA . GLU A 1 79 ? -15.723 -3.524 58.838 1.00 44.81 79 GLU A CA 1
ATOM 606 C C . GLU A 1 79 ? -17.134 -3.687 58.239 1.00 44.81 79 GLU A C 1
ATOM 608 O O . GLU A 1 79 ? -18.134 -3.578 58.931 1.00 44.81 79 GLU A O 1
ATOM 613 N N . SER A 1 80 ? -17.241 -3.986 56.946 1.00 47.12 80 SER A N 1
ATOM 614 C CA . SER A 1 80 ? -18.187 -4.976 56.502 1.00 47.12 80 SER A CA 1
ATOM 615 C C . SER A 1 80 ? -17.779 -6.298 57.185 1.00 47.12 80 SER A C 1
ATOM 617 O O . SER A 1 80 ? -16.764 -6.910 56.892 1.00 47.12 80 SER A O 1
ATOM 619 N N . LEU A 1 81 ? -18.511 -6.872 58.127 1.00 46.25 81 LEU A N 1
ATOM 620 C CA . LEU A 1 81 ? -19.952 -6.809 58.329 1.00 46.25 81 LEU A CA 1
ATOM 621 C C . LEU A 1 81 ? -20.763 -6.773 57.024 1.00 46.25 81 LEU A C 1
ATOM 623 O O . LEU A 1 81 ? -21.957 -6.525 57.045 1.00 46.25 81 LEU A O 1
ATOM 627 N N . HIS A 1 82 ? -20.187 -7.234 55.906 1.00 45.41 82 HIS A N 1
ATOM 628 C CA . HIS A 1 82 ? -20.937 -7.819 54.796 1.00 45.41 82 HIS A CA 1
ATOM 629 C C . HIS A 1 82 ? -21.369 -9.238 55.203 1.00 45.41 82 HIS A C 1
ATOM 631 O O . HIS A 1 82 ? -21.423 -10.162 54.395 1.00 45.41 82 HIS A O 1
ATOM 637 N N . ASN A 1 83 ? -21.717 -9.434 56.476 1.00 47.47 83 ASN A N 1
ATOM 638 C CA . ASN A 1 83 ? -22.794 -10.345 56.746 1.00 47.47 83 ASN A CA 1
ATOM 639 C C . ASN A 1 83 ? -24.058 -9.566 56.396 1.00 47.47 83 ASN A C 1
ATOM 641 O O . ASN A 1 83 ? -24.490 -8.704 57.154 1.00 47.47 83 ASN A O 1
ATOM 645 N N . ILE A 1 84 ? -24.648 -9.867 55.239 1.00 52.22 84 ILE A N 1
ATOM 646 C CA . ILE A 1 84 ? -25.939 -9.300 54.827 1.00 52.22 84 ILE A CA 1
ATOM 647 C C . ILE A 1 84 ? -27.002 -9.445 55.935 1.00 52.22 84 ILE A C 1
ATOM 649 O O . ILE A 1 84 ? -27.968 -8.696 55.959 1.00 52.22 84 ILE A O 1
ATOM 653 N N . ALA A 1 85 ? -26.799 -10.377 56.877 1.00 49.94 85 ALA A N 1
ATOM 654 C CA . ALA A 1 85 ? -27.645 -10.579 58.042 1.00 49.94 85 ALA A CA 1
ATOM 655 C C . ALA A 1 85 ? -27.553 -9.489 59.130 1.00 49.94 85 ALA A C 1
ATOM 657 O O . ALA A 1 85 ? -28.453 -9.441 59.958 1.00 49.94 85 ALA A O 1
ATOM 658 N N . GLU A 1 86 ? -26.524 -8.630 59.168 1.00 49.81 86 GLU A N 1
ATOM 659 C CA . GLU A 1 86 ? -26.429 -7.540 60.165 1.00 49.81 86 GLU A CA 1
ATOM 660 C C . GLU A 1 86 ? -26.940 -6.183 59.648 1.00 49.81 86 GLU A C 1
ATOM 662 O O . GLU A 1 86 ? -27.128 -5.252 60.428 1.00 49.81 86 GLU A O 1
ATOM 667 N N . HIS A 1 87 ? -27.276 -6.085 58.358 1.00 58.47 87 HIS A N 1
ATOM 668 C CA . HIS A 1 87 ? -27.992 -4.940 57.787 1.00 58.47 87 HIS A CA 1
ATOM 669 C C . HIS A 1 87 ? -29.511 -5.074 58.002 1.00 58.47 87 HIS A C 1
ATOM 671 O O . HIS A 1 87 ? -30.300 -5.114 57.056 1.00 58.47 87 HIS A O 1
ATOM 677 N N . GLU A 1 88 ? -29.949 -5.168 59.260 1.00 60.06 88 GLU A N 1
ATOM 678 C CA . GLU A 1 88 ? -31.375 -5.092 59.588 1.00 60.06 88 GLU A CA 1
ATOM 679 C C . GLU A 1 88 ? -31.847 -3.633 59.508 1.00 60.06 88 GLU A C 1
ATOM 681 O O . GLU A 1 88 ? -31.866 -2.889 60.485 1.00 60.06 88 GLU A O 1
ATOM 686 N N . ASP A 1 89 ? -32.273 -3.221 58.316 1.00 62.91 89 ASP A N 1
ATOM 687 C CA . ASP A 1 89 ? -32.703 -1.853 57.987 1.00 62.91 89 ASP A CA 1
ATOM 688 C C . ASP A 1 89 ? -34.111 -1.508 58.537 1.00 62.91 89 ASP A C 1
ATOM 690 O O . ASP A 1 89 ? -34.750 -0.509 58.173 1.00 62.91 89 ASP A O 1
ATOM 694 N N . GLY A 1 90 ? -34.638 -2.395 59.383 1.00 65.12 90 GLY A N 1
ATOM 695 C CA . GLY A 1 90 ? -35.950 -2.345 60.004 1.00 65.12 90 GLY A CA 1
ATOM 696 C C . GLY A 1 90 ? -36.581 -3.731 60.134 1.00 65.12 90 GLY A C 1
ATOM 697 O O . GLY A 1 90 ? -36.364 -4.629 59.320 1.00 65.12 90 GLY A O 1
ATOM 698 N N . THR A 1 91 ? -37.422 -3.882 61.152 1.00 78.00 91 THR A N 1
ATOM 699 C CA . THR A 1 91 ? -38.231 -5.082 61.362 1.00 78.00 91 THR A CA 1
ATOM 700 C C . THR A 1 91 ? -39.693 -4.772 61.041 1.00 78.00 91 THR A C 1
ATOM 702 O O . THR A 1 91 ? -40.219 -3.718 61.410 1.00 78.00 91 THR A O 1
ATOM 705 N N . LYS A 1 92 ? -40.373 -5.663 60.311 1.00 82.06 92 LYS A N 1
ATOM 706 C CA . LYS A 1 92 ? -41.817 -5.554 60.038 1.00 82.06 92 LYS A CA 1
ATOM 707 C C . LYS A 1 92 ? -42.521 -6.772 60.619 1.00 82.06 92 LYS A C 1
ATOM 709 O O . LYS A 1 92 ? -42.140 -7.910 60.353 1.00 82.06 92 LYS A O 1
ATOM 714 N N . ASN A 1 93 ? -43.591 -6.521 61.372 1.00 88.38 93 ASN A N 1
ATOM 715 C CA . ASN A 1 93 ? -44.519 -7.580 61.742 1.00 88.38 93 ASN A CA 1
ATOM 716 C C . ASN A 1 93 ? -45.328 -7.985 60.509 1.00 88.38 93 ASN A C 1
ATOM 718 O O . ASN A 1 93 ? -46.067 -7.164 59.960 1.00 88.38 93 ASN A O 1
ATOM 722 N N . LEU A 1 94 ? -45.173 -9.230 60.076 1.00 85.44 94 LEU A N 1
ATOM 723 C CA . LEU A 1 94 ? -45.972 -9.806 59.000 1.00 85.44 94 LEU A CA 1
ATOM 724 C C . LEU A 1 94 ? -47.245 -10.444 59.560 1.00 85.44 94 LEU A C 1
ATOM 726 O O . LEU A 1 94 ? -47.274 -10.921 60.699 1.00 85.44 94 LEU A O 1
ATOM 730 N N . THR A 1 95 ? -48.303 -10.432 58.756 1.00 92.00 95 THR A N 1
ATOM 731 C CA . THR A 1 95 ? -49.531 -11.200 59.004 1.00 92.00 95 THR A CA 1
ATOM 732 C C . THR A 1 95 ? -49.286 -12.700 58.791 1.00 92.00 95 THR A C 1
ATOM 734 O O . THR A 1 95 ? -48.277 -13.092 58.206 1.00 92.00 95 THR A O 1
ATOM 737 N N . LEU A 1 96 ? -50.191 -13.558 59.280 1.00 89.50 96 LEU A N 1
ATOM 738 C CA . LEU A 1 96 ? -50.062 -15.016 59.115 1.00 89.50 96 LEU A CA 1
ATOM 739 C C . LEU A 1 96 ? -50.025 -15.423 57.635 1.00 89.50 96 LEU A C 1
ATOM 741 O O . LEU A 1 96 ? -49.154 -16.198 57.254 1.00 89.50 96 LEU A O 1
ATOM 745 N N . ASP A 1 97 ? -50.884 -14.822 56.811 1.00 90.06 97 ASP A N 1
ATOM 746 C CA . ASP A 1 97 ? -50.947 -15.086 55.369 1.00 90.06 97 ASP A CA 1
ATOM 747 C C . ASP A 1 97 ? -49.642 -14.676 54.652 1.00 90.06 97 ASP A C 1
ATOM 749 O O . ASP A 1 97 ? -49.167 -15.367 53.752 1.00 90.06 97 ASP A O 1
ATOM 753 N N . GLU A 1 98 ? -49.011 -13.569 55.069 1.00 86.31 98 GLU A N 1
ATOM 754 C CA . GLU A 1 98 ? -47.701 -13.155 54.542 1.00 86.31 98 GLU A CA 1
ATOM 755 C C . GLU A 1 98 ? -46.588 -14.130 54.964 1.00 86.31 98 GLU A C 1
ATOM 757 O O . GLU A 1 98 ? -45.738 -14.465 54.143 1.00 86.31 98 GLU A O 1
ATOM 762 N N . LEU A 1 99 ? -46.576 -14.603 56.218 1.00 87.00 99 LEU A N 1
ATOM 763 C CA . LEU A 1 99 ? -45.585 -15.579 56.698 1.00 87.00 99 LEU A CA 1
ATOM 764 C C . LEU A 1 99 ? -45.696 -16.918 55.961 1.00 87.00 99 LEU A C 1
ATOM 766 O O . LEU A 1 99 ? -44.674 -17.501 55.602 1.00 87.00 99 LEU A O 1
ATOM 770 N N . GLU A 1 100 ? -46.921 -17.384 55.714 1.00 88.12 100 GLU A N 1
ATOM 771 C CA . GLU A 1 100 ? -47.185 -18.605 54.947 1.00 88.12 100 GLU A CA 1
ATOM 772 C C . GLU A 1 100 ? -46.659 -18.470 53.512 1.00 88.12 100 GLU A C 1
ATOM 774 O O . GLU A 1 100 ? -45.953 -19.354 53.033 1.00 88.12 100 GLU A O 1
ATOM 779 N N . TYR A 1 101 ? -46.845 -17.309 52.871 1.00 85.81 101 TYR A N 1
ATOM 780 C CA . TYR A 1 101 ? -46.261 -17.036 51.556 1.00 85.81 101 TYR A CA 1
ATOM 781 C C . TYR A 1 101 ? -44.727 -17.161 51.537 1.00 85.81 101 TYR A C 1
ATOM 783 O O . TYR A 1 101 ? -44.187 -17.797 50.629 1.00 85.81 101 TYR A O 1
ATOM 791 N N . TYR A 1 102 ? -44.012 -16.589 52.516 1.00 82.56 102 TYR A N 1
ATOM 792 C CA . TYR A 1 102 ? -42.544 -16.694 52.580 1.00 82.56 102 TYR A CA 1
ATOM 793 C C . TYR A 1 102 ? -42.075 -18.134 52.832 1.00 82.56 102 TYR A C 1
ATOM 795 O O . TYR A 1 102 ? -41.146 -18.597 52.162 1.00 82.56 102 TYR A O 1
ATOM 803 N N . ASN A 1 103 ? -42.740 -18.848 53.743 1.00 83.94 103 ASN A N 1
ATOM 804 C CA . ASN A 1 103 ? -42.402 -20.231 54.074 1.00 83.94 103 ASN A CA 1
ATOM 805 C C . ASN A 1 103 ? -42.638 -21.172 52.883 1.00 83.94 103 ASN A C 1
ATOM 807 O O . ASN A 1 103 ? -41.764 -21.976 52.558 1.00 83.94 103 ASN A O 1
ATOM 811 N N . ASP A 1 104 ? -43.776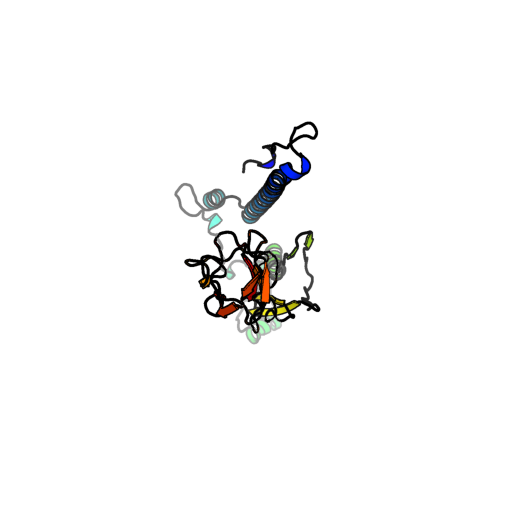 -21.035 52.203 1.00 86.19 104 ASP A N 1
ATOM 812 C CA . ASP A 1 104 ? -44.204 -21.980 51.169 1.00 86.19 104 ASP A CA 1
ATOM 813 C C . ASP A 1 104 ? -43.640 -21.646 49.785 1.00 86.19 104 ASP A C 1
ATOM 815 O O . ASP A 1 104 ? -43.316 -22.547 49.011 1.00 86.19 104 ASP A O 1
ATOM 819 N N . THR A 1 105 ? -43.498 -20.357 49.456 1.00 82.00 105 THR A N 1
ATOM 820 C CA . THR A 1 105 ? -43.065 -19.923 48.114 1.00 82.00 105 THR A CA 1
ATOM 821 C C . THR A 1 105 ? -41.550 -19.825 48.005 1.00 82.00 105 THR A C 1
ATOM 823 O O . THR A 1 105 ? -40.978 -20.187 46.979 1.00 82.00 105 THR A O 1
ATOM 826 N N . LEU A 1 106 ? -40.891 -19.306 49.045 1.00 76.06 106 LEU A N 1
ATOM 827 C CA . LEU A 1 106 ? -39.448 -19.056 49.028 1.00 76.06 106 LEU A CA 1
ATOM 828 C C . LEU A 1 106 ? -38.661 -20.116 49.810 1.00 76.06 106 LEU A C 1
ATOM 830 O O . LEU A 1 106 ? -37.445 -20.190 49.653 1.00 76.06 106 LEU A O 1
ATOM 834 N N . GLY A 1 107 ? -39.336 -20.961 50.601 1.00 83.19 107 GLY A N 1
ATOM 835 C CA . GLY A 1 107 ? -38.718 -22.078 51.320 1.00 83.19 107 GLY A CA 1
ATOM 836 C C . GLY A 1 107 ? -37.925 -21.672 52.566 1.00 83.19 107 GLY A C 1
ATOM 837 O O . GLY A 1 107 ? -37.095 -22.451 53.035 1.00 83.19 107 GLY A O 1
ATOM 838 N N . TYR A 1 108 ? -38.151 -20.467 53.100 1.00 77.69 108 TYR A N 1
ATOM 839 C CA . TYR A 1 108 ? -37.457 -19.959 54.286 1.00 77.69 108 TYR A CA 1
ATOM 840 C C . TYR A 1 108 ? -38.416 -19.830 55.463 1.00 77.69 108 TYR A C 1
ATOM 842 O O . TYR A 1 108 ? -39.412 -19.125 55.354 1.00 77.69 108 TYR A O 1
ATOM 850 N N . THR A 1 109 ? -38.071 -20.423 56.608 1.00 82.00 109 THR A N 1
ATOM 851 C CA . THR A 1 109 ? -38.789 -20.186 57.867 1.00 82.00 109 THR A CA 1
ATOM 852 C C . THR A 1 109 ? -38.309 -18.887 58.502 1.00 82.00 109 THR A C 1
ATOM 854 O O . THR A 1 109 ? -37.183 -18.823 58.996 1.00 82.00 109 THR A O 1
ATOM 857 N N . VAL A 1 110 ? -39.160 -17.862 58.522 1.00 81.12 110 VAL A N 1
ATOM 858 C CA . VAL A 1 110 ? -38.840 -16.556 59.123 1.00 81.12 110 VAL A CA 1
ATOM 859 C C . VAL A 1 110 ? -39.579 -16.348 60.451 1.00 81.12 110 VAL A C 1
ATOM 861 O O . VAL A 1 110 ? -40.753 -16.689 60.592 1.00 81.12 110 VAL A O 1
ATOM 864 N N . SER A 1 111 ? -38.892 -15.800 61.457 1.00 82.56 111 SER A N 1
ATOM 865 C CA . SER A 1 111 ? -39.487 -15.433 62.750 1.00 82.56 111 SER A CA 1
ATOM 866 C C . SER A 1 111 ? -40.067 -14.021 62.707 1.00 82.56 111 SER A C 1
ATOM 868 O O . SER A 1 111 ? -39.459 -13.132 62.124 1.00 82.56 111 SER A O 1
ATOM 870 N N . ASN A 1 112 ? -41.218 -13.800 63.349 1.00 83.12 112 ASN A N 1
ATOM 871 C CA . ASN A 1 112 ? -41.850 -12.480 63.440 1.00 83.12 112 ASN A CA 1
ATOM 872 C C . ASN A 1 112 ? -41.332 -11.726 64.690 1.00 83.12 112 ASN A C 1
ATOM 874 O O . ASN A 1 112 ? -41.381 -12.313 65.777 1.00 83.12 112 ASN A O 1
ATOM 878 N N . PRO A 1 113 ? -40.884 -10.458 64.588 1.00 80.62 113 PRO A N 1
ATOM 879 C CA . PRO A 1 113 ? -40.860 -9.614 63.392 1.00 80.62 113 PRO A CA 1
ATOM 880 C C . PRO A 1 113 ? -39.742 -9.992 62.409 1.00 80.62 113 PRO A C 1
ATOM 882 O O . PRO A 1 113 ? -38.645 -10.345 62.828 1.00 80.62 113 PRO A O 1
ATOM 885 N N . VAL A 1 114 ? -40.030 -9.903 61.106 1.00 80.50 114 VAL A N 1
ATOM 886 C CA . VAL A 1 114 ? -39.069 -10.246 60.045 1.00 80.50 114 VAL A CA 1
ATOM 887 C C . VAL A 1 114 ? -38.170 -9.048 59.760 1.00 80.50 114 VAL A C 1
ATOM 889 O O . VAL A 1 114 ? -38.663 -7.934 59.550 1.00 80.50 114 VAL A O 1
ATOM 892 N N . SER A 1 115 ? -36.864 -9.288 59.737 1.00 77.56 115 SER A N 1
ATOM 893 C CA . SER A 1 115 ? -35.848 -8.299 59.389 1.00 77.56 115 SER A CA 1
ATOM 894 C C . SER A 1 115 ? -35.669 -8.223 57.878 1.00 77.56 115 SER A C 1
ATOM 896 O O . SER A 1 115 ? -35.512 -9.246 57.211 1.00 77.56 115 SER A O 1
ATOM 898 N N . PHE A 1 116 ? -35.703 -7.010 57.329 1.00 71.19 116 PHE A N 1
ATOM 899 C CA . PHE A 1 116 ? -35.516 -6.781 55.899 1.00 71.19 116 PHE A CA 1
ATOM 900 C C . PHE A 1 116 ? -34.227 -6.004 55.658 1.00 71.19 116 PHE A C 1
ATOM 902 O O . PHE A 1 116 ? -34.013 -4.949 56.252 1.00 71.19 116 PHE A O 1
ATOM 909 N N . VAL A 1 117 ? -33.419 -6.493 54.721 1.00 68.38 117 VAL A N 1
ATOM 910 C CA . VAL A 1 117 ? -32.286 -5.750 54.169 1.00 68.38 117 VAL A CA 1
ATOM 911 C C . VAL A 1 117 ? -32.815 -4.927 52.999 1.00 68.38 117 VAL A C 1
ATOM 913 O O . VAL A 1 117 ? -33.330 -5.485 52.026 1.00 68.38 117 VAL A O 1
ATOM 916 N N . ARG A 1 118 ? -32.737 -3.597 53.082 1.00 65.81 118 ARG A N 1
ATOM 917 C CA . ARG A 1 118 ? -33.023 -2.711 51.947 1.00 65.81 118 ARG A CA 1
ATOM 918 C C . ARG A 1 118 ? -31.697 -2.144 51.459 1.00 65.81 118 ARG A C 1
ATOM 920 O O . ARG A 1 118 ? -30.935 -1.619 52.252 1.00 65.81 118 ARG A O 1
ATOM 927 N N . MET A 1 119 ? -31.436 -2.230 50.154 1.00 66.12 119 MET A N 1
ATOM 928 C CA . MET A 1 119 ? -30.342 -1.455 49.567 1.00 66.12 119 MET A CA 1
ATOM 929 C C . MET A 1 119 ? -30.645 0.030 49.740 1.00 66.12 119 MET A C 1
ATOM 931 O O . MET A 1 119 ? -31.738 0.485 49.361 1.00 66.12 119 MET A O 1
ATOM 935 N N . ILE A 1 120 ? -29.686 0.778 50.282 1.00 70.56 120 ILE A N 1
ATOM 936 C CA . ILE A 1 120 ? -29.812 2.232 50.377 1.00 70.56 120 ILE A CA 1
ATOM 937 C C . ILE A 1 120 ? -29.856 2.839 48.970 1.00 70.56 120 ILE A C 1
ATOM 939 O O . ILE A 1 120 ? -29.442 2.235 47.976 1.00 70.56 120 ILE A O 1
ATOM 943 N N . GLU A 1 121 ? -30.400 4.049 48.858 1.00 72.06 121 GLU A N 1
ATOM 944 C CA . GLU A 1 121 ? -30.551 4.729 47.567 1.00 72.06 121 GLU A CA 1
ATOM 945 C C . GLU A 1 121 ? -29.221 4.870 46.818 1.00 72.06 121 GLU A C 1
ATOM 947 O O . GLU A 1 121 ? -29.183 4.657 45.606 1.00 72.06 121 GLU A O 1
ATOM 952 N N . GLU A 1 122 ? -28.122 5.114 47.534 1.00 69.94 122 GLU A N 1
ATOM 953 C CA . GLU A 1 122 ? -26.778 5.174 46.954 1.00 69.94 122 GLU A CA 1
ATOM 954 C C . GLU A 1 122 ? -26.325 3.832 46.356 1.00 69.94 122 GLU A C 1
ATOM 956 O O . GLU A 1 122 ? -25.739 3.806 45.277 1.00 69.94 122 GLU A O 1
ATOM 961 N N . GLU A 1 123 ? -26.627 2.700 46.997 1.00 68.19 123 GLU A N 1
ATOM 962 C CA . GLU A 1 123 ? -26.269 1.363 46.498 1.00 68.19 123 GLU A CA 1
ATOM 963 C C . GLU A 1 123 ? -27.088 0.975 45.268 1.00 68.19 123 GLU A C 1
ATOM 965 O O . GLU A 1 123 ? -26.543 0.461 44.290 1.00 68.19 12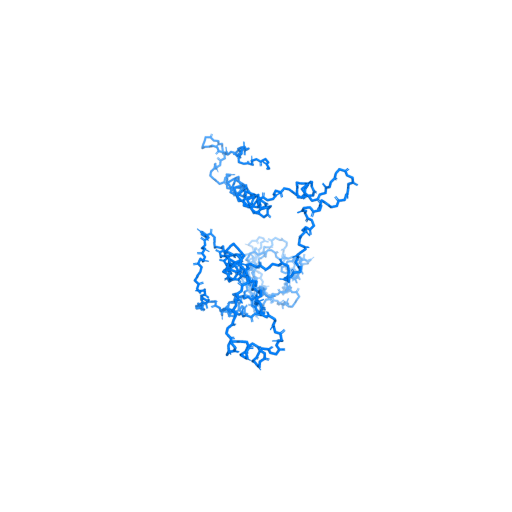3 GLU A O 1
ATOM 970 N N . ARG A 1 124 ? -28.389 1.288 45.274 1.00 73.06 124 ARG A N 1
ATOM 971 C CA . ARG A 1 124 ? -29.233 1.129 44.082 1.00 73.06 124 ARG A CA 1
ATOM 972 C C . ARG A 1 124 ? -28.752 2.014 42.939 1.00 73.06 124 ARG A C 1
ATOM 974 O O . ARG A 1 124 ? -28.727 1.563 41.799 1.00 73.06 124 ARG A O 1
ATOM 981 N N . SER A 1 125 ? -28.333 3.240 43.249 1.00 70.56 125 SER A N 1
ATOM 982 C CA . SER A 1 125 ? -27.789 4.166 42.255 1.00 70.56 125 SER A CA 1
ATOM 983 C C . SER A 1 125 ? -26.485 3.640 41.658 1.00 70.56 125 SER A C 1
ATOM 985 O O . SER A 1 125 ? -26.315 3.726 40.450 1.00 70.56 125 SER A O 1
ATOM 987 N N . LYS A 1 126 ? -25.606 3.010 42.453 1.00 72.56 126 LYS A N 1
ATOM 988 C CA . LYS A 1 126 ? -24.389 2.346 41.947 1.00 72.56 126 LYS A CA 1
ATOM 989 C C . LYS A 1 126 ? -24.705 1.201 40.981 1.00 72.56 126 LYS A C 1
ATOM 991 O O . LYS A 1 126 ? -24.062 1.099 39.944 1.00 72.56 126 LYS A O 1
ATOM 996 N N . LEU A 1 127 ? -25.690 0.355 41.293 1.00 71.50 127 LEU A N 1
ATOM 997 C CA . LEU A 1 127 ? -26.101 -0.731 40.392 1.00 71.50 127 LEU A CA 1
ATOM 998 C C . LEU A 1 127 ? -26.726 -0.213 39.093 1.00 71.50 127 LEU A C 1
ATOM 1000 O O . LEU A 1 127 ? -26.446 -0.762 38.030 1.00 71.50 127 LEU A O 1
ATOM 1004 N N . ALA A 1 128 ? -27.533 0.846 39.175 1.00 69.62 128 ALA A N 1
ATOM 1005 C CA . ALA A 1 128 ? -28.066 1.517 37.993 1.00 69.62 128 ALA A CA 1
ATOM 1006 C C . ALA A 1 128 ? -26.931 2.078 37.120 1.00 69.62 128 ALA A C 1
ATOM 1008 O O . ALA A 1 128 ? -26.909 1.843 35.919 1.00 69.62 128 ALA A O 1
ATOM 1009 N N . LEU A 1 129 ? -25.926 2.704 37.739 1.00 66.25 129 LEU A N 1
ATOM 1010 C CA . LEU A 1 129 ? -24.773 3.265 37.037 1.00 66.25 129 LEU A CA 1
ATOM 1011 C C . LEU A 1 129 ? -23.919 2.186 36.354 1.00 66.25 129 LEU A C 1
ATOM 1013 O O . LEU A 1 129 ? -23.528 2.355 35.208 1.00 66.25 129 LEU A O 1
ATOM 1017 N N . ILE A 1 130 ? -23.691 1.043 37.012 1.00 68.25 130 ILE A N 1
ATOM 1018 C CA . ILE A 1 130 ? -22.993 -0.107 36.408 1.00 68.25 130 ILE A CA 1
ATOM 1019 C C . ILE A 1 130 ? -23.788 -0.668 35.222 1.00 68.25 130 ILE A C 1
ATOM 1021 O O . ILE A 1 130 ? -23.194 -1.027 34.208 1.00 68.25 130 ILE A O 1
ATOM 1025 N N . SER A 1 131 ? -25.118 -0.740 35.333 1.00 66.88 131 SER A N 1
ATOM 1026 C CA . SER A 1 131 ? -25.987 -1.164 34.231 1.00 66.88 131 SER A CA 1
ATOM 1027 C C . SER A 1 131 ? -25.891 -0.210 33.038 1.00 66.88 131 SER A C 1
ATOM 1029 O O . SER A 1 131 ? -25.783 -0.674 31.905 1.00 66.88 131 SER A O 1
ATOM 1031 N N . ASP A 1 132 ? -25.892 1.098 33.289 1.00 58.62 132 ASP A N 1
ATOM 1032 C CA . ASP A 1 132 ? -25.855 2.126 32.245 1.00 58.62 132 ASP A CA 1
ATOM 1033 C C . ASP A 1 132 ? -24.459 2.248 31.598 1.00 58.62 132 ASP A C 1
ATOM 1035 O O . ASP A 1 132 ? -24.331 2.410 30.381 1.00 58.62 132 ASP A O 1
ATOM 1039 N N . GLU A 1 133 ? -23.384 2.110 32.381 1.00 56.88 133 GLU A N 1
ATOM 1040 C CA . GLU A 1 133 ? -22.003 2.173 31.886 1.00 56.88 133 GLU A CA 1
ATOM 1041 C C . GLU A 1 133 ? -21.556 0.888 31.176 1.00 56.88 133 GLU A C 1
ATOM 1043 O O . GLU A 1 133 ? -20.775 0.960 30.225 1.00 56.88 133 GLU A O 1
ATOM 1048 N N . ALA A 1 134 ? -22.078 -0.285 31.556 1.00 57.00 134 ALA A N 1
ATOM 1049 C CA . ALA A 1 134 ? -21.788 -1.549 30.871 1.00 57.00 134 ALA A CA 1
ATOM 1050 C C . ALA A 1 134 ? -22.328 -1.595 29.428 1.00 57.00 134 ALA A C 1
ATOM 1052 O O . ALA A 1 134 ? -21.865 -2.402 28.621 1.00 57.00 134 ALA A O 1
ATOM 1053 N N . THR A 1 135 ? -23.270 -0.715 29.081 1.00 56.31 135 THR A N 1
ATOM 1054 C CA . THR A 1 135 ? -23.788 -0.541 27.715 1.00 56.31 135 THR A CA 1
ATOM 1055 C C . THR A 1 135 ? -23.033 0.494 26.877 1.00 56.31 135 THR A C 1
ATOM 1057 O O . THR A 1 135 ? -23.353 0.674 25.703 1.00 56.31 135 THR A O 1
ATOM 1060 N N . ASN A 1 136 ? -22.016 1.161 27.430 1.00 56.78 136 ASN A N 1
ATOM 1061 C CA . ASN A 1 136 ? -21.376 2.305 26.783 1.00 56.78 136 ASN A CA 1
ATOM 1062 C C . ASN A 1 136 ? -20.231 1.872 25.842 1.00 56.78 136 ASN A C 1
ATOM 1064 O O . ASN A 1 136 ? -19.042 2.012 26.139 1.00 56.78 136 ASN A O 1
ATOM 1068 N N . LEU A 1 137 ? -20.592 1.310 24.685 1.00 62.12 137 LEU A N 1
ATOM 1069 C CA . LEU A 1 137 ? -19.657 1.017 23.598 1.00 62.12 137 LEU A CA 1
ATOM 1070 C C . LEU A 1 137 ? -19.217 2.329 22.927 1.00 62.12 137 LEU A C 1
ATOM 1072 O O . LEU A 1 137 ? -19.986 2.947 22.197 1.00 62.12 137 LEU A O 1
ATOM 1076 N N . LYS A 1 138 ? -17.963 2.745 23.141 1.00 57.69 138 LYS A N 1
ATOM 1077 C CA . LYS A 1 138 ? -17.370 3.897 22.443 1.00 57.69 138 LYS A CA 1
ATOM 1078 C C . LYS A 1 138 ? -16.688 3.445 21.157 1.00 57.69 138 LYS A C 1
ATOM 1080 O O . LYS A 1 138 ? -15.692 2.727 21.206 1.00 57.69 138 LYS A O 1
ATOM 1085 N N . ILE A 1 139 ? -17.197 3.900 20.015 1.00 62.44 139 ILE A N 1
ATOM 1086 C CA . ILE A 1 139 ? -16.551 3.731 18.709 1.00 62.44 139 ILE A CA 1
ATOM 1087 C C . ILE A 1 139 ? -16.079 5.107 18.242 1.00 62.44 139 ILE A C 1
ATOM 1089 O O . ILE A 1 139 ? -16.876 6.034 18.115 1.00 62.44 139 ILE A O 1
ATOM 1093 N N . GLN A 1 140 ? -14.776 5.236 17.998 1.00 53.62 140 GLN A N 1
ATOM 1094 C CA . GLN A 1 140 ? -14.159 6.430 17.429 1.00 53.62 140 GLN A CA 1
ATOM 1095 C C . GLN A 1 140 ? -13.657 6.096 16.027 1.00 53.62 140 GLN A C 1
ATOM 1097 O O . GLN A 1 140 ? -12.846 5.186 15.855 1.00 53.62 140 GLN A O 1
ATOM 1102 N N . VAL A 1 141 ? -14.125 6.845 15.030 1.00 61.59 141 VAL A N 1
ATOM 1103 C CA . VAL A 1 141 ? -13.627 6.745 13.657 1.00 61.59 141 VAL A CA 1
ATOM 1104 C C . VAL A 1 141 ? -12.779 7.978 13.366 1.00 61.59 141 VAL A C 1
ATOM 1106 O O . VAL A 1 141 ? -13.289 9.097 13.316 1.00 61.59 141 VAL A O 1
ATOM 1109 N N . ASN A 1 142 ? -11.478 7.762 13.175 1.00 50.41 142 ASN A N 1
ATOM 1110 C CA . ASN A 1 142 ? -10.541 8.800 12.761 1.00 50.41 142 ASN A CA 1
ATOM 1111 C C . ASN A 1 142 ? -10.457 8.810 11.235 1.00 50.41 142 ASN A C 1
ATOM 1113 O O . ASN A 1 142 ? -9.869 7.910 10.637 1.00 50.41 142 ASN A O 1
ATOM 1117 N N . ILE A 1 143 ? -11.035 9.830 10.607 1.00 63.31 143 ILE A N 1
ATOM 1118 C CA . ILE A 1 143 ? -10.832 10.116 9.184 1.00 63.31 143 ILE A CA 1
ATOM 1119 C C . ILE A 1 143 ? -9.917 11.337 9.035 1.00 63.31 143 ILE A C 1
ATOM 1121 O O . ILE A 1 143 ? -9.898 12.175 9.936 1.00 63.31 143 ILE A O 1
ATOM 1125 N N . PRO A 1 144 ? -9.165 11.475 7.921 1.00 58.62 144 PRO A N 1
ATOM 1126 C CA . PRO A 1 144 ? -8.101 12.480 7.778 1.00 58.62 144 PRO A CA 1
ATOM 1127 C C . PRO A 1 144 ? -8.504 13.936 8.055 1.00 58.62 144 PRO A C 1
ATOM 1129 O O . PRO A 1 144 ? -7.637 14.778 8.247 1.00 58.62 144 PRO A O 1
ATOM 1132 N N . SER A 1 145 ? -9.801 14.248 8.051 1.00 59.38 145 SER A N 1
ATOM 1133 C CA . SER A 1 145 ? -10.324 15.605 8.196 1.00 59.38 145 SER A CA 1
ATOM 1134 C C . SER A 1 145 ? -11.283 15.813 9.372 1.00 59.38 145 SER A C 1
ATOM 1136 O O . SER A 1 145 ? -11.707 16.946 9.577 1.00 59.38 145 SER A O 1
ATOM 1138 N N . GLN A 1 146 ? -11.677 14.770 10.115 1.00 56.94 146 GLN A N 1
ATOM 1139 C CA . GLN A 1 146 ? -12.599 14.917 11.251 1.00 56.94 146 GLN A CA 1
ATOM 1140 C C . GLN A 1 146 ? -12.620 13.683 12.161 1.00 56.94 146 GLN A C 1
ATOM 1142 O O . GLN A 1 146 ? -12.431 12.550 11.719 1.00 56.94 146 GLN A O 1
ATOM 1147 N N . ILE A 1 147 ? -12.930 13.912 13.433 1.00 62.75 147 ILE A N 1
ATOM 1148 C CA . ILE A 1 147 ? -13.285 12.861 14.386 1.00 62.75 147 ILE A CA 1
ATOM 1149 C C . ILE A 1 147 ? -14.806 12.888 14.524 1.00 62.75 147 ILE A C 1
ATOM 1151 O O . ILE A 1 147 ? -15.373 13.930 14.852 1.00 62.75 147 ILE A O 1
ATOM 1155 N N . VAL A 1 148 ? -15.464 11.757 14.268 1.00 68.75 148 VAL A N 1
ATOM 1156 C CA . VAL A 1 148 ? -16.907 11.599 14.500 1.00 68.75 148 VAL A CA 1
ATOM 1157 C C . VAL A 1 148 ? -17.100 10.770 15.766 1.00 68.75 148 VAL A C 1
ATOM 1159 O O . VAL A 1 148 ? -16.590 9.651 15.858 1.00 68.75 148 VAL A O 1
ATOM 1162 N N . LEU A 1 149 ? -17.805 11.340 16.745 1.00 64.00 149 LEU A N 1
ATOM 1163 C CA . LEU A 1 149 ? -18.175 10.676 17.993 1.00 64.00 149 LEU A CA 1
ATOM 1164 C C . LEU A 1 149 ? -19.620 10.185 17.891 1.00 64.00 149 LEU A C 1
ATOM 1166 O O . LEU A 1 149 ? -20.509 10.955 17.532 1.00 64.00 149 LEU A O 1
ATOM 1170 N N . PHE A 1 150 ? -19.841 8.916 18.226 1.00 66.00 150 PHE A N 1
ATOM 1171 C CA . PHE A 1 150 ? -21.170 8.319 18.303 1.00 66.00 150 PHE A CA 1
ATOM 1172 C C . PHE A 1 150 ? -21.557 8.195 19.776 1.00 66.00 150 PHE A C 1
ATOM 1174 O O . PHE A 1 150 ? -21.026 7.348 20.493 1.00 66.00 150 PHE A O 1
ATOM 1181 N N . GLU A 1 151 ? -22.452 9.062 20.241 1.00 65.00 151 GLU A N 1
ATOM 1182 C CA . GLU A 1 151 ? -22.997 8.998 21.597 1.00 65.00 151 GLU A CA 1
ATOM 1183 C C . GLU A 1 151 ? -24.373 8.320 21.533 1.00 65.00 151 GLU A C 1
ATOM 1185 O O . GLU A 1 151 ? -25.364 8.940 21.165 1.00 65.00 151 GLU A O 1
ATOM 1190 N N . ASN A 1 152 ? -24.423 7.029 21.881 1.00 59.09 152 ASN A N 1
ATOM 1191 C CA . ASN A 1 152 ? -25.648 6.225 22.038 1.00 59.09 152 ASN A CA 1
ATOM 1192 C C . ASN A 1 152 ? -26.472 5.921 20.769 1.00 59.09 152 ASN A C 1
ATOM 1194 O O . ASN A 1 152 ? -27.668 5.642 20.866 1.00 59.09 152 ASN A O 1
ATOM 1198 N N . GLU A 1 153 ? -25.851 5.897 19.589 1.00 63.78 153 GLU A N 1
ATOM 1199 C CA . GLU A 1 153 ? -26.525 5.531 18.336 1.00 63.78 153 GLU A CA 1
ATOM 1200 C C . GLU A 1 153 ? -25.990 4.220 17.738 1.00 63.78 153 GLU A C 1
ATOM 1202 O O . GLU A 1 153 ? -24.848 3.819 17.967 1.00 63.78 153 GLU A O 1
ATOM 1207 N N . THR A 1 154 ? -26.837 3.522 16.972 1.00 63.06 154 THR A N 1
ATOM 1208 C CA . THR A 1 154 ? -26.423 2.320 16.232 1.00 63.06 154 THR A CA 1
ATOM 1209 C C . THR A 1 154 ? -25.588 2.735 15.027 1.00 63.06 154 THR A C 1
ATOM 1211 O O . THR A 1 154 ? -26.045 3.524 14.203 1.00 63.06 154 THR A O 1
ATOM 1214 N N . ILE A 1 155 ? -24.384 2.177 14.903 1.00 73.12 155 ILE A N 1
ATOM 1215 C CA . ILE A 1 155 ? -23.536 2.365 13.724 1.00 73.12 155 ILE A CA 1
ATOM 1216 C C . ILE A 1 155 ? -23.873 1.285 12.701 1.00 73.12 155 ILE A C 1
ATOM 1218 O O . ILE A 1 155 ? -23.758 0.093 12.985 1.00 73.12 155 ILE A O 1
ATOM 1222 N N . GLU A 1 156 ? -24.255 1.712 11.500 1.00 78.56 156 GLU A N 1
ATOM 1223 C CA . GLU A 1 156 ? -24.454 0.836 10.350 1.00 78.56 156 GLU A CA 1
ATOM 1224 C C . GLU A 1 156 ? -23.285 0.999 9.373 1.00 78.56 156 GLU A C 1
ATOM 1226 O O . GLU A 1 156 ? -22.984 2.102 8.911 1.00 78.56 156 GLU A O 1
ATOM 1231 N N . LEU A 1 157 ? -22.610 -0.108 9.062 1.00 82.50 157 LEU A N 1
ATOM 1232 C CA . LEU A 1 157 ? -21.573 -0.144 8.037 1.00 82.50 157 LEU A CA 1
ATOM 1233 C C . LEU A 1 157 ? -22.225 -0.496 6.705 1.00 82.50 157 LEU A C 1
ATOM 1235 O O . LEU A 1 157 ? -22.661 -1.626 6.495 1.00 82.50 157 LEU A O 1
ATOM 1239 N N . VAL A 1 158 ? -22.300 0.494 5.820 1.00 84.50 158 VAL A N 1
ATOM 1240 C CA . VAL A 1 158 ? -22.889 0.334 4.493 1.00 84.50 158 VAL A CA 1
ATOM 1241 C C . VAL A 1 158 ? -21.774 0.156 3.473 1.00 84.50 158 VAL A C 1
ATOM 1243 O O . VAL A 1 158 ? -20.816 0.929 3.405 1.00 84.50 158 VAL A O 1
ATOM 1246 N N . ASP A 1 159 ? -21.915 -0.893 2.683 1.00 88.31 159 ASP A N 1
ATOM 1247 C CA . ASP A 1 159 ? -21.115 -1.158 1.500 1.00 88.31 159 ASP A CA 1
ATOM 1248 C C . ASP A 1 159 ? -21.176 0.007 0.496 1.00 88.31 159 ASP A C 1
ATOM 1250 O O . ASP A 1 159 ? -22.240 0.571 0.242 1.00 88.31 159 ASP A O 1
ATOM 1254 N N . SER A 1 160 ? -20.053 0.319 -0.149 1.00 89.56 160 SER A N 1
ATOM 1255 C CA . SER A 1 160 ? -20.015 1.239 -1.294 1.00 89.56 160 SER A CA 1
ATOM 1256 C C . SER A 1 160 ? -19.839 0.468 -2.605 1.00 89.56 160 SER A C 1
ATOM 1258 O O . SER A 1 160 ? -19.784 -0.764 -2.611 1.00 89.56 160 SER A O 1
ATOM 1260 N N . ASP A 1 161 ? -19.724 1.170 -3.734 1.00 88.12 161 ASP A N 1
ATOM 1261 C CA . ASP A 1 161 ? -19.399 0.538 -5.020 1.00 88.12 161 ASP A CA 1
ATOM 1262 C C . ASP A 1 161 ? -17.990 -0.084 -5.029 1.00 88.12 161 ASP A C 1
ATOM 1264 O O . ASP A 1 161 ? -17.738 -1.048 -5.750 1.00 88.12 161 ASP A O 1
ATOM 1268 N N . SER A 1 162 ? -17.067 0.446 -4.218 1.00 88.81 162 SER A N 1
ATOM 1269 C CA . SER A 1 162 ? -15.656 0.042 -4.192 1.00 88.81 162 SER A CA 1
ATOM 1270 C C . SER A 1 162 ? -15.235 -0.696 -2.925 1.00 88.81 162 SER A C 1
ATOM 1272 O O . SER A 1 162 ? -14.185 -1.334 -2.942 1.00 88.81 162 SER A O 1
ATOM 1274 N N . ILE A 1 163 ? -16.026 -0.639 -1.851 1.00 91.06 163 ILE A N 1
ATOM 1275 C CA . ILE A 1 163 ? -15.705 -1.224 -0.544 1.00 91.06 163 ILE A CA 1
ATOM 1276 C C . ILE A 1 163 ? -16.832 -2.149 -0.089 1.00 91.06 163 ILE A C 1
ATOM 1278 O O . ILE A 1 163 ? -18.006 -1.775 -0.132 1.00 91.06 163 ILE A O 1
ATOM 1282 N N . ALA A 1 164 ? -16.456 -3.341 0.362 1.00 91.56 164 ALA A N 1
ATOM 1283 C CA . ALA A 1 164 ? -17.292 -4.252 1.130 1.00 91.56 164 ALA A CA 1
ATOM 1284 C C . ALA A 1 164 ? -16.775 -4.340 2.569 1.00 91.56 164 ALA A C 1
ATOM 1286 O O . ALA A 1 164 ? -15.577 -4.184 2.815 1.00 91.56 164 ALA A O 1
ATOM 1287 N N . TRP A 1 165 ? -17.670 -4.596 3.515 1.00 91.94 165 TRP A N 1
ATOM 1288 C CA . TRP A 1 165 ? -17.301 -4.837 4.907 1.00 91.94 165 TRP A CA 1
ATOM 1289 C C . TRP A 1 165 ? -17.360 -6.327 5.235 1.00 91.94 165 TRP A C 1
ATOM 1291 O O . TRP A 1 165 ? -18.378 -6.983 5.027 1.00 91.94 165 TRP A O 1
ATOM 1301 N N . GLU A 1 166 ? -16.276 -6.859 5.793 1.00 92.06 166 GLU A N 1
ATOM 1302 C CA . GLU A 1 166 ? -16.187 -8.252 6.231 1.00 92.06 166 GLU A CA 1
ATOM 1303 C C . GLU A 1 166 ? -15.976 -8.339 7.741 1.00 92.06 166 GLU A C 1
ATOM 1305 O O . GLU A 1 166 ? -15.187 -7.591 8.320 1.00 92.06 166 GLU A O 1
ATOM 1310 N N . VAL A 1 167 ? -16.667 -9.284 8.382 1.00 88.94 167 VAL A N 1
ATOM 1311 C CA . VAL A 1 167 ? -16.513 -9.590 9.809 1.00 88.94 167 VAL A CA 1
ATOM 1312 C C . VAL A 1 167 ? -15.666 -10.851 9.939 1.00 88.94 167 VAL A C 1
ATOM 1314 O O . VAL A 1 167 ? -16.137 -11.950 9.650 1.00 88.94 167 VAL A O 1
ATOM 1317 N N . SER A 1 168 ? -14.412 -10.703 10.370 1.00 85.44 168 SER A N 1
ATOM 1318 C CA . SER A 1 168 ? -13.477 -11.829 10.530 1.00 85.44 168 SER A CA 1
ATOM 1319 C C . SER A 1 168 ? -13.540 -12.466 11.923 1.00 85.44 168 SER A C 1
ATOM 1321 O O . SER A 1 168 ? -13.227 -13.646 12.082 1.00 85.44 168 SER A O 1
ATOM 1323 N N . ALA A 1 169 ? -13.989 -11.710 12.929 1.00 83.38 169 ALA A N 1
ATOM 1324 C CA . ALA A 1 169 ? -14.237 -12.174 14.293 1.00 83.38 169 ALA A CA 1
ATOM 1325 C C . ALA A 1 169 ? -15.318 -11.299 14.962 1.00 83.38 169 ALA A C 1
ATOM 1327 O O . ALA A 1 169 ? -15.582 -10.199 14.476 1.00 83.38 169 ALA A O 1
ATOM 1328 N N . PRO A 1 170 ? -15.916 -11.718 16.097 1.00 78.06 170 PRO A N 1
ATOM 1329 C CA . PRO A 1 170 ? -16.970 -10.954 16.781 1.00 78.06 170 PRO A CA 1
ATOM 1330 C C . PRO A 1 170 ? -16.617 -9.497 17.128 1.00 78.06 170 PRO A C 1
ATOM 1332 O O . PRO A 1 170 ? -17.507 -8.692 17.370 1.00 78.06 170 PRO A O 1
ATOM 1335 N N . ASN A 1 171 ? -15.329 -9.159 17.159 1.00 75.94 171 ASN A N 1
ATOM 1336 C CA . ASN A 1 171 ? -14.790 -7.836 17.458 1.00 75.94 171 ASN A CA 1
ATOM 1337 C C . ASN A 1 171 ? -13.863 -7.294 16.350 1.00 75.94 171 ASN A C 1
ATOM 1339 O O . ASN A 1 171 ? -13.083 -6.380 16.609 1.00 75.94 171 ASN A O 1
ATOM 1343 N N . MET A 1 172 ? -13.895 -7.873 15.145 1.00 71.88 172 MET A N 1
ATOM 1344 C CA . MET A 1 172 ? -13.028 -7.476 14.034 1.00 71.88 172 MET A CA 1
ATOM 1345 C C . MET A 1 172 ? -13.835 -7.312 12.752 1.00 71.88 172 MET A C 1
ATOM 1347 O O . MET A 1 172 ? -14.389 -8.276 12.222 1.00 71.88 172 MET A O 1
ATOM 1351 N N . VAL A 1 173 ? -13.842 -6.082 12.243 1.00 85.56 173 VAL A N 1
ATOM 1352 C CA . VAL A 1 173 ? -14.447 -5.720 10.963 1.00 85.56 173 VAL A CA 1
ATOM 1353 C C . VAL A 1 173 ? -13.377 -5.081 10.084 1.00 85.56 173 VAL A C 1
ATOM 1355 O O . VAL A 1 173 ? -12.610 -4.242 10.558 1.00 85.56 173 VAL A O 1
ATOM 1358 N N . SER A 1 174 ? -13.312 -5.477 8.817 1.00 87.38 174 SER A N 1
ATOM 1359 C CA . SER A 1 174 ? -12.366 -4.948 7.832 1.00 87.38 174 SER A CA 1
ATOM 1360 C C . SER A 1 174 ? -13.087 -4.429 6.595 1.00 87.38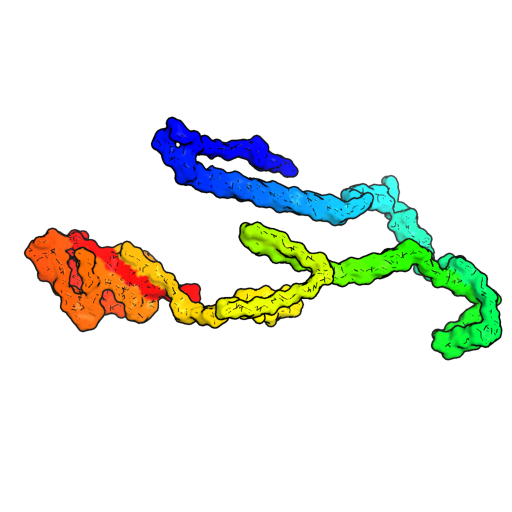 174 SER A C 1
ATOM 1362 O O . SER A 1 174 ? -14.003 -5.073 6.088 1.00 87.38 174 SER A O 1
ATOM 1364 N N . ALA A 1 175 ? -12.638 -3.280 6.091 1.00 89.94 175 ALA A N 1
ATOM 1365 C CA . ALA A 1 175 ? -12.980 -2.809 4.756 1.00 89.94 175 ALA A CA 1
ATOM 1366 C C . ALA A 1 175 ? -12.120 -3.553 3.726 1.00 89.94 175 ALA A C 1
ATOM 1368 O O . ALA A 1 175 ? -10.892 -3.517 3.804 1.00 89.94 175 ALA A O 1
ATOM 1369 N N . VAL A 1 176 ? -12.759 -4.193 2.755 1.00 90.62 176 VAL A N 1
ATOM 1370 C CA . VAL A 1 176 ? -12.114 -4.873 1.628 1.00 90.62 176 VAL A CA 1
ATOM 1371 C C . VAL A 1 176 ? -12.543 -4.228 0.318 1.00 90.62 176 VAL A C 1
ATOM 1373 O O . VAL A 1 176 ? -13.676 -3.774 0.167 1.00 90.62 176 VAL A O 1
ATOM 1376 N N . LEU A 1 177 ? -11.625 -4.157 -0.646 1.00 89.00 177 LEU A N 1
ATOM 1377 C CA . LEU A 1 177 ? -11.936 -3.637 -1.973 1.00 89.00 177 LEU A CA 1
ATOM 1378 C C . LEU A 1 177 ? -12.843 -4.623 -2.722 1.00 89.00 177 LEU A C 1
ATOM 1380 O O . LEU A 1 177 ? -12.513 -5.796 -2.858 1.00 89.00 177 LEU A O 1
ATOM 1384 N N . LYS A 1 178 ? -13.967 -4.133 -3.256 1.00 86.62 178 LYS A N 1
ATOM 1385 C CA . LYS A 1 178 ? -14.840 -4.896 -4.170 1.00 86.62 178 LYS A CA 1
ATOM 1386 C C . LYS A 1 178 ? -14.220 -5.089 -5.545 1.00 86.62 178 LYS A C 1
ATOM 1388 O O . LYS A 1 178 ? -14.570 -6.018 -6.269 1.00 86.62 178 LYS A O 1
ATOM 1393 N N . VAL A 1 179 ? -13.335 -4.175 -5.926 1.00 82.19 179 VAL A N 1
ATOM 1394 C CA . VAL A 1 179 ? -12.556 -4.300 -7.150 1.00 82.19 179 VAL A CA 1
ATOM 1395 C C . VAL A 1 179 ? -11.441 -5.301 -6.916 1.00 82.19 179 VAL A C 1
ATOM 1397 O O . VAL A 1 179 ? -10.620 -5.128 -6.017 1.00 82.19 179 VAL A O 1
ATOM 1400 N N . SER A 1 180 ? -11.432 -6.341 -7.747 1.00 78.69 180 SER A N 1
ATOM 1401 C CA . SER A 1 180 ? -10.353 -7.318 -7.776 1.00 78.69 180 SER A CA 1
ATOM 1402 C C . SER A 1 180 ? -9.014 -6.596 -7.951 1.00 78.69 180 SER A C 1
ATOM 1404 O O . SER A 1 180 ? -8.818 -5.812 -8.885 1.00 78.69 180 SER A O 1
ATOM 1406 N N . THR A 1 181 ? -8.092 -6.873 -7.034 1.00 77.81 181 THR A N 1
ATOM 1407 C CA . THR A 1 181 ? -6.696 -6.451 -7.137 1.00 77.81 181 THR A CA 1
ATOM 1408 C C . THR A 1 181 ? -5.899 -7.349 -8.077 1.00 77.81 181 THR A C 1
ATOM 1410 O O . THR A 1 181 ? -4.718 -7.095 -8.270 1.00 77.81 181 THR A O 1
ATOM 1413 N N . ASP A 1 182 ? -6.520 -8.352 -8.706 1.00 77.62 182 ASP A N 1
ATOM 1414 C CA . ASP A 1 182 ? -5.843 -9.258 -9.646 1.00 77.62 182 ASP A CA 1
ATOM 1415 C C . ASP A 1 182 ? -5.333 -8.506 -10.886 1.00 77.62 182 ASP A C 1
ATOM 1417 O O . ASP A 1 182 ? -4.404 -8.947 -11.553 1.00 77.62 182 ASP A O 1
ATOM 1421 N N . PHE A 1 183 ? -5.919 -7.342 -11.183 1.00 79.06 183 PHE A N 1
ATOM 1422 C CA . PHE A 1 183 ? -5.456 -6.440 -12.241 1.00 79.06 183 PHE A CA 1
ATOM 1423 C C . PHE A 1 183 ? -4.558 -5.313 -11.725 1.00 79.06 183 PHE A C 1
ATOM 1425 O O . PHE A 1 183 ? -4.057 -4.515 -12.521 1.00 79.06 183 PHE A O 1
ATOM 1432 N N . ALA A 1 184 ? -4.379 -5.199 -10.409 1.00 87.94 184 ALA A N 1
ATOM 1433 C CA . ALA A 1 184 ? -3.586 -4.143 -9.815 1.00 87.94 184 ALA A CA 1
ATOM 1434 C C . ALA A 1 184 ? -2.101 -4.454 -10.035 1.00 87.94 184 ALA A C 1
ATOM 1436 O O . ALA A 1 184 ? -1.555 -5.428 -9.523 1.00 87.94 184 ALA A O 1
ATOM 1437 N N . HIS A 1 185 ? -1.441 -3.590 -10.793 1.00 94.06 185 HIS A N 1
ATOM 1438 C CA . HIS A 1 185 ? -0.020 -3.684 -11.080 1.00 94.06 185 HIS A CA 1
ATOM 1439 C C . HIS A 1 185 ? 0.661 -2.347 -10.803 1.00 94.06 185 HIS A C 1
ATOM 1441 O O . HIS A 1 185 ? 0.032 -1.285 -10.785 1.00 94.06 185 HIS A O 1
ATOM 1447 N N . ARG A 1 186 ? 1.969 -2.403 -10.567 1.00 95.06 186 ARG A N 1
ATOM 1448 C CA . ARG A 1 186 ? 2.831 -1.230 -10.499 1.00 95.06 186 ARG A CA 1
ATOM 1449 C C . ARG A 1 186 ? 3.625 -1.143 -11.791 1.00 95.06 186 ARG A C 1
ATOM 1451 O O . ARG A 1 186 ? 4.377 -2.059 -12.109 1.00 95.06 186 ARG A O 1
ATOM 1458 N N . HIS A 1 187 ? 3.481 -0.015 -12.473 1.00 97.25 187 HIS A N 1
ATOM 1459 C CA . HIS A 1 187 ? 4.246 0.291 -13.671 1.00 97.25 187 HIS A CA 1
ATOM 1460 C C . HIS A 1 187 ? 5.570 0.961 -13.302 1.00 97.25 187 HIS A C 1
ATOM 1462 O O . HIS A 1 187 ? 5.587 1.934 -12.541 1.00 97.25 187 HIS A O 1
ATOM 1468 N N . TYR A 1 188 ? 6.666 0.465 -13.863 1.00 97.44 188 TYR A N 1
ATOM 1469 C CA . TYR A 1 188 ? 7.975 1.103 -13.820 1.00 97.44 188 TYR A CA 1
ATOM 1470 C C . TYR A 1 188 ? 8.260 1.733 -15.179 1.00 97.44 188 TYR A C 1
ATOM 1472 O O . TYR A 1 188 ? 8.173 1.046 -16.191 1.00 97.44 188 TYR A O 1
ATOM 1480 N N . TYR A 1 189 ? 8.578 3.028 -15.186 1.00 98.00 189 TYR A N 1
ATOM 1481 C CA . TYR A 1 189 ? 8.829 3.805 -16.401 1.00 98.00 189 TYR A CA 1
ATOM 1482 C C . TYR A 1 189 ? 10.306 4.178 -16.515 1.00 98.00 189 TYR A C 1
ATOM 1484 O O . TYR A 1 189 ? 10.913 4.560 -15.511 1.00 98.00 189 TYR A O 1
ATOM 1492 N N . ASP A 1 190 ? 10.824 4.159 -17.742 1.00 97.50 190 ASP A N 1
ATOM 1493 C CA . ASP A 1 190 ? 12.107 4.758 -18.135 1.00 97.50 190 ASP A CA 1
ATOM 1494 C C . ASP A 1 190 ? 13.300 4.295 -17.276 1.00 97.50 190 ASP A C 1
ATOM 1496 O O . ASP A 1 190 ? 14.187 5.072 -16.912 1.00 97.50 190 ASP A O 1
ATOM 1500 N N . LEU A 1 191 ? 13.320 3.008 -16.919 1.00 98.00 191 LEU A N 1
ATOM 1501 C CA . LEU A 1 191 ? 14.414 2.435 -16.142 1.00 98.00 191 LEU A CA 1
ATOM 1502 C C . LEU A 1 191 ? 15.588 2.051 -17.041 1.00 98.00 191 LEU A C 1
ATOM 1504 O O . LEU A 1 191 ? 15.411 1.564 -18.156 1.00 98.00 191 LEU A O 1
ATOM 1508 N N . GLU A 1 192 ? 16.802 2.240 -16.532 1.00 98.25 192 GLU A N 1
ATOM 1509 C CA . GLU A 1 192 ? 18.013 1.706 -17.149 1.00 98.25 192 GLU A CA 1
ATOM 1510 C C . GLU A 1 192 ? 18.221 0.257 -16.677 1.00 98.25 192 GLU A C 1
ATOM 1512 O O . GLU A 1 192 ? 18.418 0.041 -15.475 1.00 98.25 192 GLU A O 1
ATOM 1517 N N . PRO A 1 193 ? 18.140 -0.742 -17.574 1.00 97.88 193 PRO A N 1
ATOM 1518 C CA . PRO A 1 193 ? 18.394 -2.130 -17.212 1.00 97.88 193 PRO A CA 1
ATOM 1519 C C . PRO A 1 193 ? 19.876 -2.353 -16.890 1.00 97.88 193 PRO A C 1
ATOM 1521 O O . PRO A 1 193 ? 20.753 -1.621 -17.347 1.00 97.88 193 PRO A O 1
ATOM 1524 N N . VAL A 1 194 ? 20.166 -3.403 -16.124 1.00 97.94 194 VAL A N 1
ATOM 1525 C CA . VAL A 1 194 ? 21.537 -3.788 -15.764 1.00 97.94 194 VAL A CA 1
ATOM 1526 C C . VAL A 1 194 ? 22.023 -4.866 -16.727 1.00 97.94 194 VAL A C 1
ATOM 1528 O O . VAL A 1 194 ? 21.270 -5.767 -17.073 1.00 97.94 194 VAL A O 1
ATOM 1531 N N . THR A 1 195 ? 23.280 -4.788 -17.156 1.00 97.62 195 THR A N 1
ATOM 1532 C CA . THR A 1 195 ? 23.892 -5.722 -18.113 1.00 97.62 195 THR A CA 1
ATOM 1533 C C . THR A 1 195 ? 25.329 -6.053 -17.723 1.00 97.62 195 THR A C 1
ATOM 1535 O O . THR A 1 195 ? 25.998 -5.246 -17.074 1.00 97.62 195 THR A O 1
ATOM 1538 N N . SER A 1 196 ? 25.809 -7.236 -18.119 1.00 94.00 196 SER A N 1
ATOM 1539 C CA . SER A 1 196 ? 27.223 -7.633 -18.010 1.00 94.00 196 SER A CA 1
ATOM 1540 C C . SER A 1 196 ? 27.988 -7.623 -19.336 1.00 94.00 196 SER A C 1
ATOM 1542 O O . SER A 1 196 ? 29.216 -7.578 -19.316 1.00 94.00 196 SER A O 1
ATOM 1544 N N . ASP A 1 197 ? 27.294 -7.707 -20.471 1.00 97.19 197 ASP A N 1
ATOM 1545 C CA . ASP A 1 197 ? 27.893 -7.961 -21.794 1.00 97.19 197 ASP A CA 1
ATOM 1546 C C . ASP A 1 197 ? 27.217 -7.211 -22.960 1.00 97.19 197 ASP A C 1
ATOM 1548 O O . ASP A 1 197 ? 27.577 -7.404 -24.118 1.00 97.19 197 ASP A O 1
ATOM 1552 N N . ASN A 1 198 ? 26.268 -6.333 -22.645 1.00 97.38 198 ASN A N 1
ATOM 1553 C CA . ASN A 1 198 ? 25.431 -5.555 -23.567 1.00 97.38 198 ASN A CA 1
ATOM 1554 C C . ASN A 1 198 ? 24.489 -6.391 -24.444 1.00 97.38 198 ASN A C 1
ATOM 1556 O O . ASN A 1 198 ? 23.950 -5.875 -25.421 1.00 97.38 198 ASN A O 1
ATOM 1560 N N . GLU A 1 199 ? 24.252 -7.650 -24.08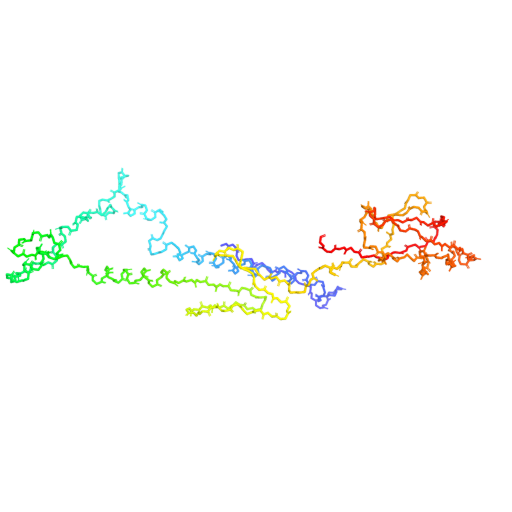2 1.00 98.00 199 GLU A N 1
ATOM 1561 C CA . GLU A 1 199 ? 23.328 -8.564 -24.761 1.00 98.00 199 GLU A CA 1
ATOM 1562 C C . GLU A 1 199 ? 22.313 -9.154 -23.773 1.00 98.00 199 GLU A C 1
ATOM 1564 O O . GLU A 1 199 ? 21.117 -9.198 -24.061 1.00 98.00 199 GLU A O 1
ATOM 1569 N N . ASN A 1 200 ? 22.779 -9.536 -22.583 1.00 98.12 200 ASN A N 1
ATOM 1570 C CA . ASN A 1 200 ? 21.994 -10.112 -21.501 1.00 98.12 200 ASN A CA 1
ATOM 1571 C C . ASN A 1 200 ? 21.699 -9.046 -20.438 1.00 98.12 200 ASN A C 1
ATOM 1573 O O . ASN A 1 200 ? 22.604 -8.543 -19.764 1.00 98.12 200 ASN A O 1
ATOM 1577 N N . TYR A 1 201 ? 20.417 -8.728 -20.267 1.00 98.31 201 TYR A N 1
ATOM 1578 C CA . TYR A 1 201 ? 19.954 -7.664 -19.384 1.00 98.31 201 TYR A CA 1
ATOM 1579 C C . TYR A 1 201 ? 19.034 -8.193 -18.284 1.00 98.31 201 TYR A C 1
ATOM 1581 O O . TYR A 1 201 ? 18.203 -9.072 -18.510 1.00 98.31 201 TYR A O 1
ATOM 1589 N N . THR A 1 202 ? 19.117 -7.592 -17.100 1.00 98.25 202 THR A N 1
ATOM 1590 C CA . THR A 1 202 ? 18.105 -7.695 -16.044 1.00 98.25 202 THR A CA 1
ATOM 1591 C C . THR A 1 202 ? 17.373 -6.369 -15.898 1.00 98.25 202 THR A C 1
ATOM 1593 O O . THR A 1 202 ? 17.959 -5.293 -16.039 1.00 98.25 202 THR A O 1
ATOM 1596 N N . VAL A 1 203 ? 16.075 -6.419 -15.590 1.00 97.06 203 VAL A N 1
ATOM 1597 C CA . VAL A 1 203 ? 15.243 -5.204 -15.511 1.00 97.06 203 VAL A CA 1
ATOM 1598 C C . VAL A 1 203 ? 15.668 -4.256 -14.382 1.00 97.06 203 VAL A C 1
ATOM 1600 O O . VAL A 1 203 ? 15.387 -3.062 -14.410 1.00 97.06 203 VAL A O 1
ATOM 1603 N N . ASN A 1 204 ? 16.366 -4.787 -13.380 1.00 94.94 204 ASN A N 1
ATOM 1604 C CA . ASN A 1 204 ? 17.044 -4.045 -12.325 1.00 94.94 204 ASN A CA 1
ATOM 1605 C C . ASN A 1 204 ? 18.162 -4.914 -11.717 1.00 94.94 204 ASN A C 1
ATOM 1607 O O . ASN A 1 204 ? 18.392 -6.045 -12.149 1.00 94.94 204 ASN A O 1
ATOM 1611 N N . SER A 1 205 ? 18.845 -4.414 -10.685 1.00 93.94 205 SER A N 1
ATOM 1612 C CA . SER A 1 205 ? 19.938 -5.131 -10.009 1.00 93.94 205 SER A CA 1
ATOM 1613 C C . SER A 1 205 ? 19.514 -6.400 -9.257 1.00 93.94 205 SER A C 1
ATOM 1615 O O . SER A 1 205 ? 20.376 -7.192 -8.885 1.00 93.94 205 SER A O 1
ATOM 1617 N N . LEU A 1 206 ? 18.214 -6.590 -9.015 1.00 93.00 206 LEU A N 1
ATOM 1618 C CA . LEU A 1 206 ? 17.650 -7.746 -8.313 1.00 93.00 206 LEU A CA 1
ATOM 1619 C C . LEU A 1 206 ? 16.961 -8.742 -9.255 1.00 93.00 206 LEU A C 1
ATOM 1621 O O . LEU A 1 206 ? 16.470 -9.755 -8.769 1.00 93.00 206 LEU A O 1
ATOM 1625 N N . ALA A 1 207 ? 16.909 -8.454 -10.561 1.00 93.25 207 ALA A N 1
ATOM 1626 C CA . ALA A 1 207 ? 16.215 -9.260 -11.563 1.00 93.25 207 ALA A CA 1
ATOM 1627 C C . ALA A 1 207 ? 14.747 -9.546 -11.170 1.00 93.25 207 ALA A C 1
ATOM 1629 O O . ALA A 1 207 ? 14.302 -10.683 -11.046 1.00 93.25 207 ALA A O 1
ATOM 1630 N N . THR A 1 208 ? 13.990 -8.480 -10.884 1.00 96.31 208 THR A N 1
ATOM 1631 C CA . THR A 1 208 ? 12.594 -8.598 -10.428 1.00 96.31 208 THR A CA 1
ATOM 1632 C C . THR A 1 208 ? 11.687 -9.193 -11.515 1.00 96.31 208 THR A C 1
ATOM 1634 O O . THR A 1 208 ? 11.632 -8.618 -12.604 1.00 96.31 208 THR A O 1
ATOM 1637 N N . PRO A 1 209 ? 10.937 -10.278 -11.226 1.00 97.31 209 PRO A N 1
ATOM 1638 C CA . PRO A 1 209 ? 9.956 -10.831 -12.157 1.00 97.31 209 PRO A CA 1
ATOM 1639 C C . PRO A 1 209 ? 8.911 -9.788 -12.566 1.00 97.31 209 PRO A C 1
ATOM 1641 O O . PRO A 1 209 ? 8.534 -8.929 -11.765 1.00 97.31 209 PRO A O 1
ATOM 1644 N N . PHE A 1 210 ? 8.421 -9.876 -13.799 1.00 97.62 210 PHE A N 1
ATOM 1645 C CA . PHE A 1 210 ? 7.439 -8.939 -14.352 1.00 97.62 210 PHE A CA 1
ATOM 1646 C C . PHE A 1 210 ? 6.270 -9.673 -15.015 1.00 97.62 210 PHE A C 1
ATOM 1648 O O . PHE A 1 210 ? 6.328 -10.874 -15.264 1.00 97.62 210 PHE A O 1
ATOM 1655 N N . ILE A 1 211 ? 5.175 -8.960 -15.278 1.00 96.69 211 ILE A N 1
ATOM 1656 C CA . ILE A 1 211 ? 3.979 -9.528 -15.909 1.00 96.69 211 ILE A CA 1
ATOM 1657 C C . ILE A 1 211 ? 4.297 -9.884 -17.366 1.00 96.69 211 ILE A C 1
ATOM 1659 O O . ILE A 1 211 ? 4.812 -9.043 -18.109 1.00 96.69 211 ILE A O 1
ATOM 1663 N N . GLU A 1 212 ? 3.969 -11.107 -17.790 1.00 97.38 212 GLU A N 1
ATOM 1664 C CA . GLU A 1 212 ? 4.156 -11.562 -19.173 1.00 97.38 212 GLU A CA 1
ATOM 1665 C C . GLU A 1 212 ? 3.542 -10.564 -20.178 1.00 97.38 212 GLU A C 1
ATOM 1667 O O . GLU A 1 212 ? 2.416 -10.092 -20.013 1.00 97.38 212 GLU A O 1
ATOM 1672 N N . GLY A 1 213 ? 4.314 -10.190 -21.203 1.00 97.19 213 GLY A N 1
ATOM 1673 C CA . GLY A 1 213 ? 3.903 -9.216 -22.221 1.00 97.19 213 GLY A CA 1
ATOM 1674 C C . GLY A 1 213 ? 3.916 -7.740 -21.788 1.00 97.19 213 GLY A C 1
ATOM 1675 O O . GLY A 1 213 ? 3.561 -6.873 -22.590 1.00 97.19 213 GLY A O 1
ATOM 1676 N N . SER A 1 214 ? 4.328 -7.416 -20.554 1.00 97.81 214 SER A N 1
ATOM 1677 C CA . SER A 1 214 ? 4.402 -6.019 -20.090 1.00 97.81 214 SER A CA 1
ATOM 1678 C C . SER A 1 214 ? 5.705 -5.300 -20.447 1.00 97.81 214 SER A C 1
ATOM 1680 O O . SER A 1 214 ? 5.702 -4.070 -20.537 1.00 97.81 214 SER A O 1
ATOM 1682 N N . LEU A 1 215 ? 6.801 -6.037 -20.676 1.00 98.50 215 LEU A N 1
ATOM 1683 C CA . LEU A 1 215 ? 8.119 -5.458 -20.937 1.00 98.50 215 LEU A CA 1
ATOM 1684 C C . LEU A 1 215 ? 8.133 -4.681 -22.260 1.00 98.50 215 LEU A C 1
ATOM 1686 O O . LEU A 1 215 ? 7.756 -5.178 -23.323 1.00 98.50 215 LEU A O 1
ATOM 1690 N N . ARG A 1 216 ? 8.623 -3.446 -22.201 1.00 98.62 216 ARG A N 1
ATOM 1691 C CA . ARG A 1 216 ? 8.861 -2.581 -23.358 1.00 98.62 216 ARG A CA 1
ATOM 1692 C C . ARG A 1 216 ? 10.316 -2.169 -23.324 1.00 98.62 216 ARG A C 1
ATOM 1694 O O . ARG A 1 216 ? 10.751 -1.574 -22.348 1.00 98.62 216 ARG A O 1
ATOM 1701 N N . VAL A 1 217 ? 11.049 -2.474 -24.387 1.00 98.56 217 VAL A N 1
ATOM 1702 C CA . VAL A 1 217 ? 12.468 -2.131 -24.516 1.00 98.56 217 VAL A CA 1
ATOM 1703 C C . VAL A 1 217 ? 12.624 -1.021 -25.545 1.00 98.56 217 VAL A C 1
ATOM 1705 O O . VAL A 1 217 ? 12.069 -1.106 -26.643 1.00 98.56 217 VAL A O 1
ATOM 1708 N N . TYR A 1 218 ? 13.388 0.010 -25.204 1.00 98.56 218 TYR A N 1
ATOM 1709 C CA . TYR A 1 218 ? 13.707 1.134 -26.074 1.00 98.56 218 TYR A CA 1
ATOM 1710 C C . TYR A 1 218 ? 15.220 1.243 -26.225 1.00 98.56 218 TYR A C 1
ATOM 1712 O O . TYR A 1 218 ? 15.933 1.306 -25.227 1.00 98.56 218 TYR A O 1
ATOM 1720 N N . ILE A 1 219 ? 15.704 1.320 -27.464 1.00 98.00 219 ILE A N 1
ATOM 1721 C CA . ILE A 1 219 ? 17.113 1.591 -27.769 1.00 98.00 219 ILE A CA 1
ATOM 1722 C C . ILE A 1 219 ? 17.186 2.919 -28.512 1.00 98.00 219 ILE A C 1
ATOM 1724 O O . ILE A 1 219 ? 16.534 3.096 -29.542 1.00 98.00 219 ILE A O 1
ATOM 1728 N N . ASN A 1 220 ? 17.941 3.876 -27.972 1.00 96.88 220 ASN A N 1
ATOM 1729 C CA . ASN A 1 220 ? 18.063 5.240 -28.492 1.00 96.88 220 ASN A CA 1
ATOM 1730 C C . ASN A 1 220 ? 16.689 5.889 -28.777 1.00 96.88 220 ASN A C 1
ATOM 1732 O O . ASN A 1 220 ? 16.496 6.585 -29.775 1.00 96.88 220 ASN A O 1
ATOM 1736 N N . GLY A 1 221 ? 15.708 5.618 -27.906 1.00 96.19 221 GLY A N 1
ATOM 1737 C CA . GLY A 1 221 ? 14.333 6.122 -28.006 1.00 96.19 221 GLY A CA 1
ATOM 1738 C C . GLY A 1 221 ? 13.416 5.366 -28.979 1.00 96.19 221 GLY A C 1
ATOM 1739 O O . GLY A 1 221 ? 12.236 5.701 -29.075 1.00 96.19 221 GLY A O 1
ATOM 1740 N N . ILE A 1 222 ? 13.908 4.341 -29.683 1.00 97.75 222 ILE A N 1
ATOM 1741 C CA . ILE A 1 222 ? 13.096 3.494 -30.565 1.00 97.75 222 ILE A CA 1
ATOM 1742 C C . ILE A 1 222 ? 12.646 2.246 -29.813 1.00 97.75 222 ILE A C 1
ATOM 1744 O O . ILE A 1 222 ? 13.473 1.480 -29.322 1.00 97.75 222 ILE A O 1
ATOM 1748 N N . ARG A 1 223 ? 11.329 2.021 -29.758 1.00 98.25 223 ARG A N 1
ATOM 1749 C CA . ARG A 1 223 ? 10.755 0.805 -29.175 1.00 98.25 223 ARG A CA 1
ATOM 1750 C C . ARG A 1 223 ? 11.076 -0.409 -30.045 1.00 98.25 223 ARG A C 1
ATOM 1752 O O . ARG A 1 223 ? 10.735 -0.433 -31.228 1.00 98.25 223 ARG A O 1
ATOM 1759 N N . ILE A 1 224 ? 11.673 -1.421 -29.433 1.00 98.31 224 ILE A N 1
ATOM 1760 C CA . ILE A 1 224 ? 12.012 -2.699 -30.055 1.00 98.31 224 ILE A CA 1
ATOM 1761 C C . ILE A 1 224 ? 10.849 -3.682 -29.874 1.00 98.31 224 ILE A C 1
ATOM 1763 O O . ILE A 1 224 ? 10.056 -3.557 -28.939 1.00 98.31 224 ILE A O 1
ATOM 1767 N N . SER A 1 225 ? 10.712 -4.624 -30.808 1.00 98.19 225 SER A N 1
ATOM 1768 C CA . SER A 1 225 ? 9.690 -5.673 -30.776 1.00 98.19 225 SER A CA 1
ATOM 1769 C C . SER A 1 225 ? 10.279 -6.987 -30.259 1.00 98.19 225 SER A C 1
ATOM 1771 O O . SER A 1 225 ? 11.460 -7.271 -30.462 1.00 98.19 225 SER A O 1
ATOM 1773 N N . GLU A 1 226 ? 9.440 -7.779 -29.600 1.00 98.06 226 GLU A N 1
ATOM 1774 C CA . GLU A 1 226 ? 9.747 -9.152 -29.191 1.00 98.06 226 GLU A CA 1
ATOM 1775 C C . GLU A 1 226 ? 9.669 -10.126 -30.384 1.00 98.06 226 GLU A C 1
ATOM 1777 O O . GLU A 1 226 ? 10.445 -11.072 -30.504 1.00 98.06 226 GLU A O 1
ATOM 1782 N N . GLU A 1 227 ? 8.755 -9.876 -31.325 1.00 98.00 227 GLU A N 1
ATOM 1783 C CA . GLU A 1 227 ? 8.428 -10.836 -32.386 1.00 98.00 227 GLU A CA 1
ATOM 1784 C C . GLU A 1 227 ? 9.300 -10.690 -33.639 1.00 98.00 227 GLU A C 1
ATOM 1786 O O . GLU A 1 227 ? 9.570 -11.663 -34.348 1.00 98.00 227 GLU A O 1
ATOM 1791 N N . TYR A 1 228 ? 9.728 -9.469 -33.951 1.00 98.12 228 TYR A N 1
ATOM 1792 C CA . TYR A 1 228 ? 10.432 -9.150 -35.189 1.00 98.12 228 TYR A CA 1
ATOM 1793 C C . TYR A 1 228 ? 11.511 -8.107 -34.951 1.00 98.12 228 TYR A C 1
ATOM 1795 O O . TYR A 1 228 ? 11.389 -7.245 -34.085 1.00 98.12 228 TYR A O 1
ATOM 1803 N N . SER A 1 229 ? 12.573 -8.155 -35.746 1.00 98.25 229 SER A N 1
ATOM 1804 C CA . SER A 1 229 ? 13.671 -7.218 -35.573 1.00 98.25 229 SER A CA 1
ATOM 1805 C C . SER A 1 229 ? 13.303 -5.815 -36.070 1.00 98.25 229 SER A C 1
ATOM 1807 O O . SER A 1 229 ? 12.702 -5.644 -37.133 1.00 98.25 229 SER A O 1
ATOM 1809 N N . VAL A 1 230 ? 13.668 -4.803 -35.287 1.00 98.38 230 VAL A N 1
ATOM 1810 C CA . VAL A 1 230 ? 13.380 -3.384 -35.506 1.00 98.38 230 VAL A CA 1
ATOM 1811 C C . VAL A 1 230 ? 14.686 -2.638 -35.745 1.00 98.38 230 VAL A C 1
ATOM 1813 O O . VAL A 1 230 ? 15.678 -2.850 -35.046 1.00 98.38 230 VAL A O 1
ATOM 1816 N N . TYR A 1 231 ? 14.690 -1.772 -36.758 1.00 98.00 231 TYR A N 1
ATOM 1817 C CA . TYR A 1 231 ? 15.822 -0.897 -37.031 1.00 98.00 231 TYR A CA 1
ATOM 1818 C C . TYR A 1 231 ? 15.858 0.260 -36.034 1.00 98.00 231 TYR A C 1
ATOM 1820 O O . TYR A 1 231 ? 14.863 0.967 -35.868 1.00 98.00 231 TYR A O 1
ATOM 1828 N N . TYR A 1 232 ? 17.022 0.496 -35.438 1.00 96.94 232 TYR A N 1
ATOM 1829 C CA . TYR A 1 232 ? 17.288 1.638 -34.569 1.00 96.94 232 TYR A CA 1
ATOM 1830 C C . TYR A 1 232 ? 18.582 2.346 -35.008 1.00 96.94 232 TYR A C 1
ATOM 1832 O O . TYR A 1 232 ? 19.480 1.707 -35.568 1.00 96.94 232 TYR A O 1
ATOM 1840 N N . PRO A 1 233 ? 18.688 3.670 -34.815 1.00 96.75 233 PRO A N 1
ATOM 1841 C CA . PRO A 1 233 ? 19.932 4.382 -35.065 1.00 96.75 233 PRO A CA 1
ATOM 1842 C C . PRO A 1 233 ? 20.931 4.055 -33.953 1.00 96.75 233 PRO A C 1
ATOM 1844 O O . PRO A 1 233 ? 20.609 4.251 -32.784 1.00 96.75 233 PRO A O 1
ATOM 1847 N N . SER A 1 234 ? 22.133 3.593 -34.291 1.00 91.06 234 SER A N 1
ATOM 1848 C CA . SER A 1 234 ? 23.221 3.456 -33.313 1.00 91.06 234 SER A CA 1
ATOM 1849 C C . SER A 1 234 ? 23.767 4.830 -32.924 1.00 91.06 234 SER A C 1
ATOM 1851 O O . SER A 1 234 ? 23.677 5.773 -33.710 1.00 91.06 234 SER A O 1
ATOM 1853 N N . ASN A 1 235 ? 24.350 4.962 -31.736 1.00 84.69 235 ASN A N 1
ATOM 1854 C CA . ASN A 1 235 ? 25.070 6.165 -31.323 1.00 84.69 235 ASN A CA 1
ATOM 1855 C C . ASN A 1 235 ? 26.587 5.961 -31.530 1.00 84.69 235 ASN A C 1
ATOM 1857 O O . ASN A 1 235 ? 27.122 4.979 -31.022 1.00 84.69 235 ASN A O 1
ATOM 1861 N N . PRO A 1 236 ? 27.298 6.828 -32.286 1.00 83.88 236 PRO A N 1
ATOM 1862 C CA . PRO A 1 236 ? 26.811 7.994 -33.036 1.00 83.88 236 PRO A CA 1
ATOM 1863 C C . PRO A 1 236 ? 25.942 7.619 -34.249 1.00 83.88 236 PRO A C 1
ATOM 1865 O O . PRO A 1 236 ? 26.244 6.640 -34.935 1.00 83.88 236 PRO A O 1
ATOM 1868 N N . ILE A 1 237 ? 24.927 8.461 -34.543 1.00 80.88 237 ILE A N 1
ATOM 1869 C CA . ILE A 1 237 ? 23.841 8.314 -35.557 1.00 80.88 237 ILE A CA 1
ATOM 1870 C C . ILE A 1 237 ? 24.374 8.246 -37.000 1.00 80.88 237 ILE A C 1
ATOM 1872 O O . ILE A 1 237 ? 24.123 9.102 -37.846 1.00 80.88 237 ILE A O 1
ATOM 1876 N N . SER A 1 238 ? 25.166 7.229 -37.286 1.00 82.25 238 SER A N 1
ATOM 1877 C CA . SER A 1 238 ? 25.872 7.028 -38.552 1.00 82.25 238 SER A CA 1
ATOM 1878 C C . SER A 1 238 ? 25.550 5.674 -39.175 1.00 82.25 238 SER A C 1
ATOM 1880 O O . SER A 1 238 ? 25.738 5.487 -40.376 1.00 82.25 238 SER A O 1
ATOM 1882 N N . THR A 1 239 ? 25.016 4.747 -38.378 1.00 91.62 239 THR A N 1
ATOM 1883 C CA . THR A 1 239 ? 24.621 3.407 -38.802 1.00 91.62 239 THR A CA 1
ATOM 1884 C C . THR A 1 239 ? 23.261 3.053 -38.210 1.00 91.62 239 THR A C 1
ATOM 1886 O O . THR A 1 239 ? 22.885 3.529 -37.138 1.00 91.62 239 THR A O 1
ATOM 1889 N N . TRP A 1 240 ? 22.494 2.262 -38.958 1.00 95.62 240 TRP A N 1
ATOM 1890 C CA . TRP A 1 240 ? 21.257 1.661 -38.479 1.00 95.62 240 TRP A CA 1
ATOM 1891 C C . TRP A 1 240 ? 21.536 0.201 -38.176 1.00 95.62 240 TRP A C 1
ATOM 1893 O O . TRP A 1 240 ? 22.025 -0.527 -39.043 1.00 95.62 240 TRP A O 1
ATOM 1903 N N . SER A 1 241 ? 21.196 -0.203 -36.965 1.00 96.44 241 SER A N 1
ATOM 1904 C CA . SER A 1 241 ? 21.353 -1.565 -36.480 1.00 96.44 241 SER A CA 1
ATOM 1905 C C . SER A 1 241 ? 19.978 -2.199 -36.319 1.00 96.44 241 SER A C 1
ATOM 1907 O O . SER A 1 241 ? 18.964 -1.507 -36.230 1.00 96.44 241 SER A O 1
ATOM 1909 N N . LEU A 1 242 ? 19.933 -3.525 -36.361 1.00 97.88 242 LEU A N 1
ATOM 191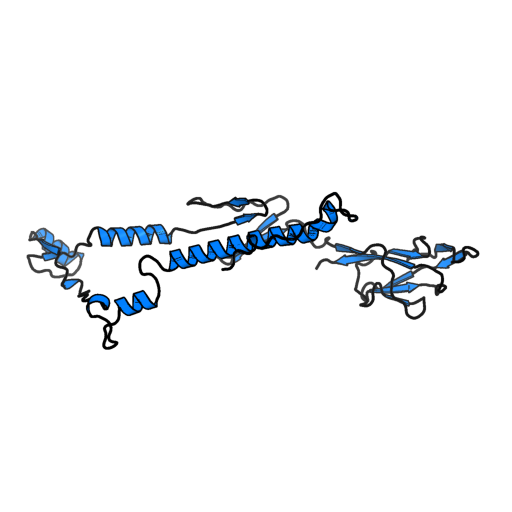0 C CA . LEU A 1 242 ? 18.703 -4.302 -36.310 1.00 97.88 242 LEU A CA 1
ATOM 1911 C C . LEU A 1 242 ? 18.719 -5.126 -35.023 1.00 97.88 242 LEU A C 1
ATOM 1913 O O . LEU A 1 242 ? 19.696 -5.827 -34.781 1.00 97.88 242 LEU A O 1
ATOM 1917 N N . ASN A 1 243 ? 17.664 -5.047 -34.212 1.00 98.31 243 ASN A N 1
ATOM 1918 C CA . ASN A 1 243 ? 17.579 -5.817 -32.967 1.00 98.31 243 ASN A CA 1
ATOM 1919 C C . ASN A 1 243 ? 16.151 -6.286 -32.680 1.00 98.31 243 ASN A C 1
ATOM 1921 O O . ASN A 1 243 ? 15.191 -5.676 -33.146 1.00 98.31 243 ASN A O 1
ATOM 1925 N N . LYS A 1 244 ? 16.017 -7.349 -31.896 1.00 98.50 244 LYS A N 1
ATOM 1926 C CA . LYS A 1 244 ? 14.793 -7.747 -31.186 1.00 98.50 244 LYS A CA 1
ATOM 1927 C C . LYS A 1 244 ? 15.188 -8.216 -29.789 1.00 98.50 244 LYS A C 1
ATOM 1929 O O . LYS A 1 244 ? 16.374 -8.373 -29.519 1.00 98.50 244 LYS A O 1
ATOM 1934 N N . PHE A 1 245 ? 14.222 -8.436 -28.911 1.00 98.62 245 PHE A N 1
ATOM 1935 C CA . PHE A 1 245 ? 14.504 -8.985 -27.587 1.00 98.62 245 PHE A CA 1
ATOM 1936 C C . PHE A 1 245 ? 13.678 -10.241 -27.320 1.00 98.62 245 PHE A C 1
ATOM 1938 O O . PHE A 1 245 ? 12.594 -10.400 -27.872 1.00 98.62 245 PHE A O 1
ATOM 1945 N N . THR A 1 246 ? 14.191 -11.120 -26.464 1.00 98.56 246 THR A N 1
ATOM 1946 C CA . THR A 1 246 ? 13.471 -12.280 -25.929 1.00 98.56 246 THR A CA 1
ATOM 1947 C C . THR A 1 246 ? 13.333 -12.096 -24.415 1.00 98.56 246 THR A C 1
ATOM 1949 O O . THR A 1 246 ? 14.359 -12.099 -23.728 1.00 98.56 246 THR A O 1
ATOM 1952 N N . PRO A 1 247 ? 12.119 -11.871 -23.878 1.00 98.44 247 PRO A N 1
ATOM 1953 C CA . PRO A 1 247 ? 11.915 -11.674 -22.447 1.00 98.44 247 PRO A CA 1
ATOM 1954 C C . PRO A 1 247 ? 11.982 -12.990 -21.661 1.00 98.44 247 PRO A C 1
ATOM 1956 O O . PRO A 1 247 ? 11.531 -14.035 -22.120 1.00 98.44 247 PRO A O 1
ATOM 1959 N N . ASP A 1 248 ? 12.473 -12.900 -20.429 1.00 98.31 248 ASP A N 1
ATOM 1960 C CA . ASP A 1 248 ? 12.386 -13.919 -19.384 1.00 98.31 248 ASP A CA 1
ATOM 1961 C C . ASP A 1 248 ? 11.697 -13.287 -18.167 1.00 98.31 248 ASP A C 1
ATOM 1963 O O . ASP A 1 248 ? 12.320 -12.705 -17.272 1.00 98.31 248 ASP A O 1
ATOM 1967 N N . HIS A 1 249 ? 10.366 -13.336 -18.196 1.00 97.81 249 HIS A N 1
ATOM 1968 C CA . HIS A 1 249 ? 9.513 -12.665 -17.221 1.00 97.81 249 HIS A CA 1
ATOM 1969 C C . HIS A 1 249 ? 9.600 -13.286 -15.822 1.00 97.81 249 HIS A C 1
ATOM 1971 O O . HIS A 1 249 ? 9.425 -12.572 -14.835 1.00 97.81 249 HIS A O 1
ATOM 1977 N N . GLU A 1 250 ? 9.924 -14.580 -15.724 1.00 97.81 250 GLU A N 1
ATOM 1978 C CA . GLU A 1 250 ? 10.082 -15.289 -14.451 1.00 97.81 250 GLU A CA 1
ATOM 1979 C C . GLU A 1 250 ? 11.363 -14.874 -13.725 1.00 97.81 250 GLU A C 1
ATOM 1981 O O . GLU A 1 250 ? 11.357 -14.754 -12.502 1.00 97.81 250 GLU A O 1
ATOM 1986 N N . ASN A 1 251 ? 12.447 -14.618 -14.464 1.00 97.69 251 ASN A N 1
ATOM 1987 C CA . ASN A 1 251 ? 13.735 -14.225 -13.889 1.00 97.69 251 ASN A CA 1
ATOM 1988 C C . ASN A 1 251 ? 14.005 -12.718 -13.964 1.00 97.69 251 ASN A C 1
ATOM 1990 O O . ASN A 1 251 ? 15.108 -12.288 -13.639 1.00 97.69 251 ASN A O 1
ATOM 1994 N N . GLY A 1 252 ? 13.042 -11.905 -14.413 1.00 97.88 252 GLY A N 1
ATOM 1995 C CA . GLY A 1 252 ? 13.221 -10.456 -14.514 1.00 97.88 252 GLY A CA 1
ATOM 1996 C C . GLY A 1 252 ? 14.342 -10.052 -15.472 1.00 97.88 252 GLY A C 1
ATOM 1997 O O . GLY A 1 252 ? 15.094 -9.110 -15.196 1.00 97.88 252 GLY A O 1
ATOM 1998 N N . ALA A 1 253 ? 14.483 -10.786 -16.574 1.00 98.38 253 ALA A N 1
ATOM 1999 C CA . ALA A 1 253 ? 15.567 -10.633 -17.532 1.00 98.38 253 ALA A CA 1
ATOM 2000 C C . ALA A 1 253 ? 15.053 -10.553 -18.973 1.00 98.38 253 ALA A C 1
ATOM 2002 O O . ALA A 1 253 ? 13.882 -10.797 -19.260 1.00 98.38 253 ALA A O 1
ATOM 2003 N N . PHE A 1 254 ? 15.931 -10.167 -19.890 1.00 98.62 254 PHE A N 1
ATOM 2004 C CA . PHE A 1 254 ? 15.711 -10.275 -21.326 1.00 98.62 254 PHE A CA 1
ATOM 2005 C C . PHE A 1 254 ? 17.050 -10.325 -22.062 1.00 98.62 254 PHE A C 1
ATOM 2007 O O . PHE A 1 254 ? 18.067 -9.830 -21.572 1.00 98.62 254 PHE A O 1
ATOM 2014 N N . VAL A 1 255 ? 17.040 -10.913 -23.253 1.00 98.56 255 VAL A N 1
ATOM 2015 C CA . VAL A 1 255 ? 18.225 -11.036 -24.109 1.00 98.56 255 VAL A CA 1
ATOM 2016 C C . VAL A 1 255 ? 17.961 -10.331 -25.429 1.00 98.56 255 VAL A C 1
ATOM 2018 O O . VAL A 1 255 ? 16.897 -10.516 -26.023 1.00 98.56 255 VAL A O 1
ATOM 2021 N N . LEU A 1 256 ? 18.902 -9.507 -25.877 1.00 98.44 256 LEU A N 1
ATOM 2022 C CA . LEU A 1 256 ? 18.875 -8.898 -27.204 1.00 98.44 256 LEU A CA 1
ATOM 2023 C C . LEU A 1 256 ? 19.433 -9.865 -28.252 1.00 98.44 256 LEU A C 1
ATOM 2025 O O . LEU A 1 256 ? 20.337 -10.639 -27.973 1.00 98.44 256 LEU A O 1
ATOM 2029 N N . ASP A 1 257 ? 18.939 -9.783 -29.484 1.00 98.38 257 ASP A N 1
ATOM 2030 C CA . ASP A 1 257 ? 19.441 -10.593 -30.607 1.00 98.38 257 ASP A CA 1
ATOM 2031 C C . ASP A 1 257 ? 20.875 -10.225 -31.027 1.00 98.38 257 ASP A C 1
ATOM 2033 O O . ASP A 1 257 ? 21.555 -10.999 -31.704 1.00 98.38 257 ASP A O 1
ATOM 2037 N N . ALA A 1 258 ? 21.309 -9.011 -30.687 1.00 97.31 258 ALA A N 1
ATOM 2038 C CA . ALA A 1 258 ? 22.659 -8.521 -30.909 1.00 97.31 258 ALA A CA 1
ATOM 2039 C C . ALA A 1 258 ? 23.083 -7.587 -29.771 1.00 97.31 258 ALA A C 1
ATOM 2041 O O . ALA A 1 258 ? 22.287 -6.755 -29.321 1.00 97.31 258 ALA A O 1
ATOM 2042 N N . ALA A 1 259 ? 24.348 -7.690 -29.358 1.00 97.69 259 ALA A N 1
ATOM 2043 C CA . ALA A 1 259 ? 24.925 -6.826 -28.336 1.00 97.69 259 ALA A CA 1
ATOM 2044 C C . ALA A 1 259 ? 24.945 -5.348 -28.768 1.00 97.69 259 ALA A C 1
ATOM 2046 O O . ALA A 1 259 ? 25.242 -5.032 -29.926 1.00 97.69 259 ALA A O 1
ATOM 2047 N N . LEU A 1 260 ? 24.657 -4.441 -27.833 1.00 96.81 260 LEU A N 1
ATOM 2048 C CA . LEU A 1 260 ? 24.710 -2.997 -28.068 1.00 96.81 260 LEU A CA 1
ATOM 2049 C C . LEU A 1 260 ? 26.137 -2.445 -28.000 1.00 96.81 260 LEU A C 1
ATOM 2051 O O . LEU A 1 260 ? 27.016 -2.992 -27.329 1.00 96.81 260 LEU A O 1
ATOM 2055 N N . SER A 1 261 ? 26.343 -1.309 -28.671 1.00 95.25 261 SER A N 1
ATOM 2056 C CA . SER A 1 261 ? 27.515 -0.464 -28.435 1.00 95.25 261 SER A CA 1
ATOM 2057 C C . SER A 1 261 ? 27.448 0.141 -27.030 1.00 95.25 261 SER A C 1
ATOM 2059 O O . SER A 1 261 ? 26.361 0.417 -26.530 1.00 95.25 261 SER A O 1
ATOM 2061 N N . GLU A 1 262 ? 28.599 0.427 -26.420 1.00 94.12 262 GLU A N 1
ATOM 2062 C CA . GLU A 1 262 ? 28.672 1.136 -25.129 1.00 94.12 262 GLU A CA 1
ATOM 2063 C C . GLU A 1 262 ? 28.045 2.542 -25.183 1.00 94.12 262 GLU A C 1
ATOM 2065 O O . GLU A 1 262 ? 27.631 3.075 -24.158 1.00 94.12 262 GLU A O 1
ATOM 2070 N N . ASP A 1 263 ? 27.954 3.133 -26.377 1.00 95.19 263 ASP A N 1
ATOM 2071 C CA . ASP A 1 263 ? 27.360 4.456 -26.591 1.00 95.19 263 ASP A CA 1
ATOM 2072 C C . ASP A 1 263 ? 25.827 4.421 -26.763 1.00 95.19 263 ASP A C 1
ATOM 2074 O O . ASP A 1 263 ? 25.182 5.476 -26.746 1.00 95.19 263 ASP A O 1
ATOM 2078 N N . ASP A 1 264 ? 25.229 3.243 -26.976 1.00 96.44 264 ASP A N 1
ATOM 2079 C CA . ASP A 1 264 ? 23.782 3.107 -27.149 1.00 96.44 264 ASP A CA 1
ATOM 2080 C C . ASP A 1 264 ? 23.061 3.223 -25.795 1.00 96.44 264 ASP A C 1
ATOM 2082 O O . ASP A 1 264 ? 23.448 2.620 -24.797 1.00 96.44 264 ASP A O 1
ATOM 2086 N N . ILE A 1 265 ? 21.963 3.980 -25.760 1.00 96.94 265 ILE A N 1
ATOM 2087 C CA . ILE A 1 265 ? 21.144 4.168 -24.560 1.00 96.94 265 ILE A CA 1
ATOM 2088 C C . ILE A 1 265 ? 19.974 3.194 -24.603 1.00 96.94 265 ILE A C 1
ATOM 2090 O O . ILE A 1 265 ? 19.161 3.235 -25.529 1.00 96.94 265 ILE A O 1
ATOM 2094 N N . ILE A 1 266 ? 19.841 2.374 -23.563 1.00 98.19 266 ILE A N 1
ATOM 2095 C CA . ILE A 1 266 ? 18.707 1.470 -23.379 1.00 98.19 266 ILE A CA 1
ATOM 2096 C C . ILE A 1 266 ? 17.822 1.928 -22.215 1.00 98.19 266 ILE A C 1
ATOM 2098 O O . ILE A 1 266 ? 18.303 2.329 -21.151 1.00 98.19 266 ILE A O 1
ATOM 2102 N N . ARG A 1 267 ? 16.509 1.893 -22.438 1.00 98.44 267 ARG A N 1
ATOM 2103 C CA . ARG A 1 267 ? 15.473 2.174 -21.439 1.00 98.44 267 ARG A CA 1
ATOM 2104 C C . ARG A 1 267 ? 14.406 1.101 -21.498 1.00 98.44 267 ARG A C 1
ATOM 2106 O O . ARG A 1 267 ? 14.150 0.551 -22.570 1.00 98.44 267 ARG A O 1
ATOM 2113 N N . ILE A 1 268 ? 13.792 0.804 -20.362 1.00 98.56 268 ILE A N 1
ATOM 2114 C CA . ILE A 1 268 ? 12.718 -0.177 -20.275 1.00 98.56 268 ILE A CA 1
ATOM 2115 C C . ILE A 1 268 ? 11.535 0.338 -19.462 1.00 98.56 268 ILE A C 1
ATOM 2117 O O . ILE A 1 268 ? 11.706 1.084 -18.497 1.00 98.56 268 ILE A O 1
ATOM 2121 N N . ASP A 1 269 ? 10.357 -0.153 -19.829 1.00 98.50 269 ASP A N 1
ATOM 2122 C CA . ASP A 1 269 ? 9.154 -0.088 -19.008 1.00 98.50 269 ASP A CA 1
ATOM 2123 C C . ASP A 1 269 ? 8.658 -1.510 -18.727 1.00 98.50 269 ASP A C 1
ATOM 2125 O O . ASP A 1 269 ? 8.741 -2.367 -19.610 1.00 98.50 269 ASP A O 1
ATOM 2129 N N . PHE A 1 270 ? 8.114 -1.778 -17.541 1.00 98.19 270 PHE A N 1
ATOM 2130 C CA . PHE A 1 270 ? 7.487 -3.070 -17.233 1.00 98.19 270 PHE A CA 1
ATOM 2131 C C . PHE A 1 270 ? 6.486 -2.966 -16.083 1.00 98.19 270 PHE A C 1
ATOM 2133 O O . PHE A 1 270 ? 6.520 -2.025 -15.286 1.00 98.19 270 PHE A O 1
ATOM 2140 N N . ASP A 1 271 ? 5.610 -3.965 -15.991 1.00 97.69 271 ASP A N 1
ATOM 2141 C CA . ASP A 1 271 ? 4.616 -4.079 -14.930 1.00 97.69 271 ASP A CA 1
ATOM 2142 C C . ASP A 1 271 ? 4.981 -5.194 -13.955 1.00 97.69 271 ASP A C 1
ATOM 2144 O O . ASP A 1 271 ? 5.384 -6.283 -14.361 1.00 97.69 271 ASP A O 1
ATOM 2148 N N . VAL A 1 272 ? 4.787 -4.949 -12.661 1.00 96.31 272 VAL A N 1
ATOM 2149 C CA . VAL A 1 272 ? 4.840 -5.992 -11.624 1.00 96.31 272 VAL A CA 1
ATOM 2150 C C . VAL A 1 272 ? 3.489 -6.114 -10.939 1.00 96.31 272 VAL A C 1
ATOM 2152 O O . VAL A 1 272 ? 2.792 -5.112 -10.758 1.00 96.31 272 VAL A O 1
ATOM 2155 N N . SER A 1 273 ? 3.127 -7.327 -10.520 1.00 92.62 273 SER A N 1
ATOM 2156 C CA . SER A 1 273 ? 1.939 -7.522 -9.684 1.00 92.62 273 SER A CA 1
ATOM 2157 C C . SER A 1 273 ? 2.100 -6.794 -8.345 1.00 92.62 273 SER A C 1
ATOM 2159 O O . SER A 1 273 ? 3.204 -6.704 -7.807 1.00 92.62 273 SER A O 1
ATOM 2161 N N . LEU A 1 274 ? 1.003 -6.260 -7.803 1.00 85.06 274 LEU A N 1
ATOM 2162 C CA . LEU A 1 274 ? 0.983 -5.656 -6.462 1.00 85.06 274 LEU A CA 1
ATOM 2163 C C . LEU A 1 274 ? 0.822 -6.683 -5.327 1.00 85.06 274 LEU A C 1
ATOM 2165 O O . LEU A 1 274 ? 0.834 -6.287 -4.160 1.00 85.06 274 LEU A O 1
ATOM 2169 N N . THR A 1 275 ? 0.662 -7.961 -5.670 1.00 69.69 275 THR A N 1
ATOM 2170 C CA . THR A 1 275 ? 0.449 -9.090 -4.749 1.00 69.69 275 THR A CA 1
ATOM 2171 C C . THR A 1 275 ? 1.743 -9.740 -4.292 1.00 69.69 275 THR A C 1
ATOM 2173 O O . THR A 1 275 ? 2.553 -10.070 -5.188 1.00 69.69 275 THR A O 1
#

Radius of gyration: 39.04 Å; chains: 1; bounding box: 80×60×102 Å